Protein AF-A0A2P2L0P8-F1 (afdb_monomer_lite)

Organism: Rhizophora mucronata (NCBI:txid61149)

Foldseek 3Di:
DQCVAQVVCCQQVQKGQPQVDQPVCNRVFQQFFPCSVVVPDPPPPPPVVVVPPPDPSGDDLVNQCVQQVDSVGSMRGDPFNKDWLQLVDPDDPQQADPSSHGQALAWANGGGGHPDTDIDGPQKHFPDADGDDGPVVRVVQNGDDDPPCVVVSVVNVPDRDMDGPDPPDDPPPPPDPPVVVVVVPPPPDD

Radius of gyration: 25.99 Å; chains: 1; bounding box: 40×104×50 Å

InterPro domains:
  IPR036691 Endonuclease/exonuclease/phosphatase superfamily [G3DSA:3.60.10.10] (1-151)
  IPR050410 CCR4/nocturin mRNA turnover and transcription [PTHR12121] (2-148)

Structure (mmCIF, N/CA/C/O backbone):
data_AF-A0A2P2L0P8-F1
#
_entry.id   AF-A0A2P2L0P8-F1
#
loop_
_atom_site.group_PDB
_atom_site.id
_atom_site.type_symbol
_atom_site.label_atom_id
_atom_site.label_alt_id
_atom_site.label_comp_id
_atom_site.label_asym_id
_atom_site.label_entity_id
_atom_site.label_seq_id
_atom_site.pdbx_PDB_ins_code
_atom_site.Cartn_x
_atom_site.Cartn_y
_atom_site.Cartn_z
_atom_site.occupancy
_atom_site.B_iso_or_equiv
_atom_site.auth_seq_id
_atom_site.auth_comp_id
_atom_site.auth_asym_id
_atom_site.auth_atom_id
_atom_site.pdbx_PDB_model_num
ATOM 1 N N . MET A 1 1 ? -2.832 7.083 0.507 1.00 59.34 1 MET A N 1
ATOM 2 C CA . MET A 1 1 ? -2.698 6.073 1.580 1.00 59.34 1 MET A CA 1
ATOM 3 C C . MET A 1 1 ? -1.949 4.871 1.029 1.00 59.34 1 MET A C 1
ATOM 5 O O . MET A 1 1 ? -2.068 4.584 -0.158 1.00 59.34 1 MET A O 1
ATOM 9 N N . THR A 1 2 ? -1.189 4.188 1.877 1.00 75.94 2 THR A N 1
ATOM 10 C CA . THR A 1 2 ? -0.250 3.109 1.530 1.00 75.94 2 THR A CA 1
ATOM 11 C C . THR A 1 2 ? -0.813 1.938 0.703 1.00 75.94 2 THR A C 1
ATOM 13 O O . THR A 1 2 ? -0.104 1.501 -0.202 1.00 75.94 2 THR A O 1
ATOM 16 N N . PRO A 1 3 ? -2.066 1.470 0.883 1.00 80.25 3 PRO A N 1
ATOM 17 C CA . PRO A 1 3 ? -2.668 0.452 0.008 1.00 80.25 3 PRO A CA 1
ATOM 18 C C . PRO A 1 3 ? -2.822 0.846 -1.468 1.00 80.25 3 PRO A C 1
ATOM 20 O O . PRO A 1 3 ? -3.092 0.002 -2.311 1.00 80.25 3 PRO A O 1
ATOM 23 N N . GLN A 1 4 ? -2.674 2.131 -1.798 1.00 83.62 4 GLN A N 1
ATOM 24 C CA . GLN A 1 4 ? -2.748 2.654 -3.169 1.00 83.62 4 GLN A CA 1
ATOM 25 C C . GLN A 1 4 ? -1.360 2.993 -3.741 1.00 83.62 4 GLN A C 1
ATOM 27 O O . GLN A 1 4 ? -1.254 3.576 -4.821 1.00 83.62 4 GLN A O 1
ATOM 32 N N . SER A 1 5 ? -0.300 2.655 -3.002 1.00 89.94 5 SER A N 1
ATOM 33 C CA . SER A 1 5 ? 1.088 2.946 -3.357 1.00 89.94 5 SER A CA 1
ATOM 34 C C . SER A 1 5 ? 1.580 2.130 -4.554 1.00 89.94 5 SER A C 1
ATOM 36 O O . SER A 1 5 ? 1.027 1.077 -4.887 1.00 89.94 5 SER A O 1
ATOM 38 N N . ALA A 1 6 ? 2.651 2.608 -5.188 1.00 91.88 6 ALA A N 1
ATOM 39 C CA . ALA A 1 6 ? 3.310 1.901 -6.282 1.00 91.88 6 ALA A CA 1
ATOM 40 C C . ALA A 1 6 ? 3.849 0.541 -5.820 1.00 91.88 6 ALA A C 1
ATOM 42 O O . ALA A 1 6 ? 3.675 -0.455 -6.515 1.00 91.88 6 ALA A O 1
ATOM 43 N N . ILE A 1 7 ? 4.427 0.486 -4.614 1.00 91.94 7 ILE A N 1
ATOM 44 C CA . ILE A 1 7 ? 4.948 -0.754 -4.024 1.00 91.94 7 ILE A CA 1
ATOM 45 C C . ILE A 1 7 ? 3.824 -1.766 -3.790 1.00 91.94 7 ILE A C 1
ATOM 47 O O . ILE A 1 7 ? 3.975 -2.933 -4.140 1.00 91.94 7 ILE A O 1
ATOM 51 N N . TYR A 1 8 ? 2.680 -1.341 -3.244 1.00 92.31 8 TYR A N 1
ATOM 52 C CA . TYR A 1 8 ? 1.542 -2.248 -3.068 1.00 92.31 8 TYR A CA 1
ATOM 53 C C . TYR A 1 8 ? 1.062 -2.807 -4.411 1.00 92.31 8 TYR A C 1
ATOM 55 O O . TYR A 1 8 ? 0.842 -4.011 -4.539 1.00 92.31 8 TYR A O 1
ATOM 63 N N . LYS A 1 9 ? 0.932 -1.939 -5.425 1.00 92.19 9 LYS A N 1
ATOM 64 C CA . LYS A 1 9 ? 0.548 -2.361 -6.776 1.00 92.19 9 LYS A CA 1
ATOM 65 C C . LYS A 1 9 ? 1.541 -3.368 -7.331 1.00 92.19 9 LYS A C 1
ATOM 67 O O . LYS A 1 9 ? 1.097 -4.430 -7.733 1.00 92.19 9 LYS A O 1
ATOM 72 N N . PHE A 1 10 ? 2.839 -3.078 -7.257 1.00 93.69 10 PHE A N 1
ATOM 73 C CA . PHE A 1 10 ? 3.899 -3.977 -7.707 1.00 93.69 10 PHE A CA 1
ATOM 74 C C . PHE A 1 10 ? 3.767 -5.373 -7.096 1.00 93.69 10 PHE A C 1
ATOM 76 O O . PHE A 1 10 ? 3.749 -6.350 -7.836 1.00 93.69 10 PHE A O 1
ATOM 83 N N . MET A 1 11 ? 3.571 -5.458 -5.775 1.00 92.75 11 MET A N 1
ATOM 84 C CA . MET A 1 11 ? 3.403 -6.736 -5.072 1.00 92.75 11 MET A CA 1
ATOM 85 C C . MET A 1 11 ? 2.164 -7.519 -5.537 1.00 92.75 11 MET A C 1
ATOM 87 O O . MET A 1 11 ? 2.185 -8.748 -5.571 1.00 92.75 11 MET A O 1
ATOM 91 N N . CYS A 1 12 ? 1.081 -6.824 -5.895 1.00 89.81 12 CYS A N 1
ATOM 92 C CA . CYS A 1 12 ? -0.166 -7.433 -6.364 1.00 89.81 12 CYS A CA 1
ATOM 93 C C . CYS A 1 12 ? -0.151 -7.804 -7.857 1.00 89.81 12 CYS A C 1
ATOM 95 O O . CYS A 1 12 ? -0.689 -8.847 -8.227 1.00 89.81 12 CYS A O 1
ATOM 97 N N . SER A 1 13 ? 0.389 -6.937 -8.719 1.00 91.81 13 SER A N 1
ATOM 98 C CA . SER A 1 13 ? 0.384 -7.100 -10.180 1.00 91.81 13 SER A CA 1
ATOM 99 C C . SER A 1 13 ? 1.601 -7.836 -10.715 1.00 91.81 13 SER A C 1
ATOM 101 O O . SER A 1 13 ? 1.592 -8.196 -11.886 1.00 91.81 13 SER A O 1
ATOM 103 N N . SER A 1 14 ? 2.635 -8.038 -9.892 1.00 93.00 14 SER A N 1
ATOM 104 C CA . SER A 1 14 ? 3.927 -8.613 -10.282 1.00 93.00 14 SER A CA 1
ATOM 105 C C . SER A 1 14 ? 4.761 -7.753 -11.230 1.00 93.00 14 SER A C 1
ATOM 107 O O . SER A 1 14 ? 5.880 -8.132 -11.560 1.00 93.00 14 SER A O 1
ATOM 109 N N . GLU A 1 15 ? 4.242 -6.600 -11.648 1.00 93.94 15 GLU A N 1
ATOM 110 C CA . GLU A 1 15 ? 4.833 -5.729 -12.658 1.00 93.94 15 GLU A CA 1
ATOM 111 C C . GLU A 1 15 ? 4.616 -4.261 -12.284 1.00 93.94 15 GLU A C 1
ATOM 113 O O . GLU A 1 15 ? 3.517 -3.868 -11.874 1.00 93.94 15 GLU A O 1
ATOM 118 N N . LEU A 1 16 ? 5.654 -3.438 -12.434 1.00 94.19 16 LEU A N 1
ATOM 119 C CA . LEU A 1 16 ? 5.607 -2.002 -12.175 1.00 94.19 16 LEU A CA 1
ATOM 120 C C . LEU A 1 16 ? 6.507 -1.252 -13.155 1.00 94.19 16 LEU A C 1
ATOM 122 O O . LEU A 1 16 ? 7.719 -1.442 -13.165 1.00 94.19 16 LEU A O 1
ATOM 126 N N . ASN A 1 17 ? 5.927 -0.344 -13.937 1.00 93.19 17 ASN A N 1
ATOM 127 C CA . ASN A 1 17 ? 6.713 0.628 -14.690 1.00 93.19 17 ASN A CA 1
ATOM 128 C C . ASN A 1 17 ? 7.130 1.768 -13.748 1.00 93.19 17 ASN A C 1
ATOM 130 O O . ASN A 1 17 ? 6.279 2.562 -13.335 1.00 93.19 17 ASN A O 1
ATOM 134 N N . VAL A 1 18 ? 8.418 1.835 -13.398 1.00 90.81 18 VAL A N 1
ATOM 135 C CA . VAL A 1 18 ? 8.935 2.766 -12.377 1.00 90.81 18 VAL A CA 1
ATOM 136 C C . VAL A 1 18 ? 8.830 4.231 -12.802 1.00 90.81 18 VAL A C 1
ATOM 138 O O . VAL A 1 18 ? 8.609 5.095 -11.957 1.00 90.81 18 VAL A O 1
ATOM 141 N N . LEU A 1 19 ? 8.873 4.511 -14.109 1.00 90.31 19 LEU A N 1
ATOM 142 C CA . LEU A 1 19 ? 8.812 5.873 -14.652 1.00 90.31 19 LEU A CA 1
ATOM 143 C C . LEU A 1 19 ? 7.434 6.528 -14.504 1.00 90.31 19 LEU A C 1
ATOM 145 O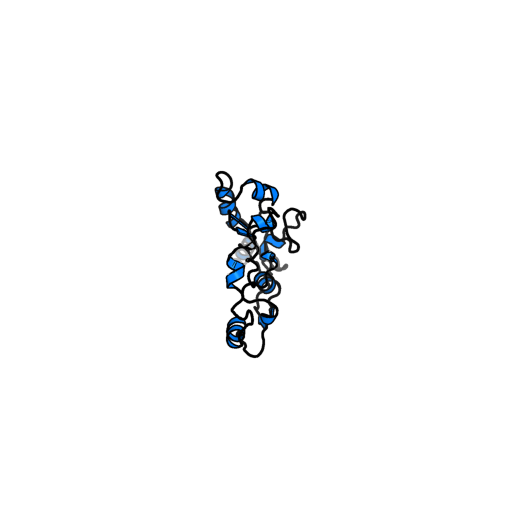 O . LEU A 1 19 ? 7.319 7.747 -14.605 1.00 90.31 19 LEU A O 1
ATOM 149 N N . LEU A 1 20 ? 6.382 5.742 -14.253 1.00 90.50 20 LEU A N 1
ATOM 150 C CA . LEU A 1 20 ? 5.035 6.270 -14.010 1.00 90.50 20 LEU A CA 1
ATOM 151 C C . LEU A 1 20 ? 4.859 6.835 -12.593 1.00 90.50 20 LEU A C 1
ATOM 153 O O . LEU A 1 20 ? 3.799 7.379 -12.282 1.00 90.50 20 LEU A O 1
ATOM 157 N N . TYR A 1 21 ? 5.862 6.684 -11.728 1.00 89.19 21 TYR A N 1
ATOM 158 C CA . TYR A 1 21 ? 5.786 7.060 -10.325 1.00 89.19 21 TYR A CA 1
ATOM 159 C C . TYR A 1 21 ? 6.966 7.943 -9.928 1.00 89.19 21 TYR A C 1
ATOM 161 O O . TYR A 1 21 ? 8.102 7.732 -10.348 1.00 89.19 21 TYR A O 1
ATOM 169 N N . ASP A 1 22 ? 6.699 8.910 -9.052 1.00 87.69 22 ASP A N 1
ATOM 170 C CA . ASP A 1 22 ? 7.759 9.660 -8.386 1.00 87.69 22 ASP A CA 1
ATOM 171 C C . ASP A 1 22 ? 8.509 8.720 -7.429 1.00 87.69 22 ASP A C 1
ATOM 173 O O . ASP A 1 22 ? 7.900 8.082 -6.560 1.00 87.69 22 ASP A O 1
ATOM 177 N N . ARG A 1 23 ? 9.838 8.653 -7.567 1.00 85.12 23 ARG A N 1
ATOM 178 C CA . ARG A 1 23 ? 10.717 7.832 -6.719 1.00 85.12 23 ARG A CA 1
ATOM 179 C C . ARG A 1 23 ? 10.529 8.100 -5.221 1.00 85.12 23 ARG A C 1
ATOM 181 O O . ARG A 1 23 ? 10.710 7.197 -4.407 1.00 85.12 23 ARG A O 1
ATOM 188 N N . ARG A 1 24 ? 10.130 9.319 -4.840 1.00 84.62 24 ARG A N 1
ATOM 189 C CA . ARG A 1 24 ? 9.891 9.731 -3.442 1.00 84.62 24 ARG A CA 1
ATOM 190 C C . ARG A 1 24 ? 8.520 9.316 -2.915 1.00 84.62 24 ARG A C 1
ATOM 192 O O . ARG A 1 24 ? 8.295 9.375 -1.708 1.00 84.62 24 ARG A O 1
ATOM 199 N N . GLU A 1 25 ? 7.608 8.918 -3.795 1.00 86.81 25 GLU A N 1
ATOM 200 C CA . GLU A 1 25 ? 6.214 8.588 -3.473 1.00 86.81 25 GLU A CA 1
ATOM 201 C C . GLU A 1 25 ? 5.879 7.112 -3.723 1.00 86.81 25 GLU A C 1
ATOM 203 O O . GLU A 1 25 ? 4.719 6.710 -3.611 1.00 86.81 25 GLU A O 1
ATOM 208 N N . LEU A 1 26 ? 6.878 6.267 -4.001 1.00 89.19 26 LEU A N 1
ATOM 209 C CA . LEU A 1 26 ? 6.664 4.837 -4.252 1.00 89.19 26 LEU A CA 1
ATOM 210 C C . LEU A 1 26 ? 5.940 4.126 -3.102 1.00 89.19 26 LEU A C 1
ATOM 212 O O . LEU A 1 26 ? 5.109 3.252 -3.354 1.00 89.19 26 LEU A O 1
ATOM 216 N N . SER A 1 27 ? 6.219 4.515 -1.852 1.00 87.19 27 SER A N 1
ATOM 217 C CA . SER A 1 27 ? 5.556 3.965 -0.663 1.00 87.19 27 SER A CA 1
ATOM 218 C C . SER A 1 27 ? 4.181 4.583 -0.388 1.00 87.19 27 SER A C 1
ATOM 220 O O . SER A 1 27 ? 3.399 4.026 0.381 1.00 87.19 27 SER A O 1
ATOM 222 N N . GLY A 1 28 ? 3.857 5.729 -0.997 1.00 87.38 28 GLY A N 1
ATOM 223 C CA . GLY A 1 28 ? 2.609 6.463 -0.769 1.00 87.38 28 GLY A CA 1
ATOM 224 C C . GLY A 1 28 ? 2.409 6.957 0.671 1.00 87.38 28 GLY A C 1
ATOM 225 O O . GLY A 1 28 ? 1.264 7.149 1.095 1.00 87.38 28 GLY A O 1
ATOM 226 N N . GLN A 1 29 ? 3.497 7.124 1.434 1.00 85.44 29 GLN A N 1
ATOM 227 C CA . GLN A 1 29 ? 3.478 7.483 2.860 1.00 85.44 29 GLN A CA 1
ATOM 228 C C . GLN A 1 29 ? 3.556 8.992 3.141 1.00 85.44 29 GLN A C 1
ATOM 230 O O . GLN A 1 29 ? 3.346 9.396 4.285 1.00 85.44 29 GLN A O 1
ATOM 235 N N . ARG A 1 30 ? 3.829 9.848 2.144 1.00 80.25 30 ARG A N 1
ATOM 236 C CA . ARG A 1 30 ? 4.043 11.292 2.379 1.00 80.25 30 ARG A CA 1
ATOM 237 C C . ARG A 1 30 ? 2.801 12.012 2.922 1.00 80.25 30 ARG A C 1
ATOM 239 O O . ARG A 1 30 ? 2.939 12.951 3.698 1.00 80.25 30 ARG A O 1
ATOM 246 N N . ASN A 1 31 ? 1.601 11.506 2.623 1.00 80.81 31 ASN A N 1
ATOM 247 C CA . ASN A 1 31 ? 0.318 12.064 3.082 1.00 80.81 31 ASN A CA 1
ATOM 248 C C . ASN A 1 31 ? -0.364 11.204 4.167 1.00 80.81 31 ASN A C 1
ATOM 250 O O . ASN A 1 31 ? -1.585 11.055 4.186 1.00 80.81 31 ASN A O 1
ATOM 254 N N . CYS A 1 32 ? 0.424 10.587 5.053 1.00 84.31 32 CYS A N 1
ATOM 255 C CA . CYS A 1 32 ? -0.067 9.727 6.139 1.00 84.31 32 CYS A CA 1
ATOM 256 C C . CYS A 1 32 ? -0.105 10.425 7.509 1.00 84.31 32 CYS A C 1
ATOM 258 O O . CYS A 1 32 ? -0.200 9.757 8.538 1.00 84.31 32 CYS A O 1
ATOM 260 N N . HIS A 1 33 ? -0.032 11.759 7.567 1.00 85.75 33 HIS A N 1
ATOM 261 C CA . HIS A 1 33 ? -0.136 12.467 8.842 1.00 85.75 33 HIS A CA 1
ATOM 262 C C . HIS A 1 33 ? -1.582 12.416 9.377 1.00 85.75 33 HIS A C 1
ATOM 264 O O . HIS A 1 33 ? -2.507 12.755 8.634 1.00 85.75 33 HIS A O 1
ATOM 270 N N . PRO A 1 34 ? -1.818 12.078 10.662 1.00 83.31 34 PRO A N 1
ATOM 271 C CA . PRO A 1 34 ? -3.162 11.946 11.223 1.00 83.31 34 PRO A CA 1
ATOM 272 C C . PRO A 1 34 ? -4.055 13.165 10.999 1.00 83.31 34 PRO A C 1
ATOM 274 O O . PRO A 1 34 ? -5.219 13.003 10.664 1.00 83.31 34 PRO A O 1
ATOM 277 N N . ALA A 1 35 ? -3.521 14.383 11.122 1.00 80.69 35 ALA A N 1
ATOM 278 C CA . ALA A 1 35 ? -4.298 15.602 10.875 1.00 80.69 35 ALA A CA 1
ATOM 279 C C . ALA A 1 35 ? -4.850 15.677 9.437 1.00 80.69 35 ALA A C 1
ATOM 281 O O . ALA A 1 35 ? -6.015 16.014 9.248 1.00 80.69 35 ALA A O 1
ATOM 282 N N . GLN A 1 36 ? -4.043 15.282 8.445 1.00 80.31 36 GLN A N 1
ATOM 283 C CA . GLN A 1 36 ? -4.440 15.262 7.034 1.00 80.31 36 GLN A CA 1
ATOM 284 C C . GLN A 1 36 ? -5.450 14.139 6.768 1.00 80.31 36 GLN A C 1
ATOM 286 O O . GLN A 1 36 ? -6.471 14.358 6.126 1.00 80.31 36 GLN A O 1
ATOM 291 N N . VAL A 1 37 ? -5.208 12.946 7.322 1.00 79.88 37 VAL A N 1
ATOM 292 C CA . VAL A 1 37 ? -6.068 11.768 7.119 1.00 79.88 37 VAL A CA 1
ATOM 293 C C . VAL A 1 37 ? -7.416 11.897 7.843 1.00 79.88 37 VAL A C 1
ATOM 295 O O . VAL A 1 37 ? -8.437 11.460 7.320 1.00 79.88 37 VAL A O 1
ATOM 298 N N . PHE A 1 38 ? -7.455 12.516 9.027 1.00 80.81 38 PHE A N 1
ATOM 299 C CA . PHE A 1 38 ? -8.691 12.761 9.783 1.00 80.81 38 PHE A CA 1
ATOM 300 C C . PHE A 1 38 ? -9.454 14.019 9.338 1.00 80.81 38 PHE A C 1
ATOM 302 O O . PHE A 1 38 ? -10.531 14.274 9.880 1.00 80.81 38 PHE A O 1
ATOM 309 N N . GLY A 1 39 ? -8.922 14.803 8.392 1.00 70.56 39 GLY A N 1
ATOM 310 C CA . GLY A 1 39 ? -9.532 16.061 7.945 1.00 70.56 39 GLY A CA 1
ATOM 311 C C . GLY A 1 39 ? -9.536 17.160 9.016 1.00 70.56 39 GLY A C 1
ATOM 312 O O . GLY A 1 39 ? -10.386 18.048 8.999 1.00 70.56 39 GLY A O 1
ATOM 313 N N . LEU A 1 40 ? -8.615 17.096 9.983 1.00 60.03 40 LEU A N 1
ATOM 314 C CA . LEU A 1 40 ? -8.476 18.071 11.064 1.00 60.03 40 LEU A CA 1
ATOM 315 C C . LEU A 1 40 ? -7.493 19.175 10.620 1.00 60.03 40 LEU A C 1
ATOM 317 O O . LEU A 1 40 ? -6.315 19.119 10.957 1.00 60.03 40 LEU A O 1
ATOM 321 N N . LYS A 1 41 ? -8.018 20.186 9.909 1.00 50.41 41 LYS A N 1
ATOM 322 C CA . LYS A 1 41 ? -7.388 21.443 9.419 1.00 50.41 41 LYS A CA 1
ATOM 323 C C . LYS A 1 41 ? -6.607 21.408 8.089 1.00 50.41 41 LYS A C 1
ATOM 325 O O . LYS A 1 41 ? -5.698 20.614 7.887 1.00 50.41 41 LYS A O 1
ATOM 330 N N . GLU A 1 42 ? -6.932 22.412 7.265 1.00 54.22 42 GLU A N 1
ATOM 331 C CA . GLU A 1 42 ? -6.369 22.810 5.957 1.00 54.22 42 GLU A CA 1
ATOM 332 C C . GLU A 1 42 ? -5.010 23.549 6.013 1.00 54.22 42 GLU A C 1
ATOM 334 O O . GLU A 1 42 ? -4.499 24.000 5.000 1.00 54.22 42 GLU A O 1
ATOM 339 N N . GLU A 1 43 ? -4.360 23.696 7.170 1.00 44.66 43 GLU A N 1
ATOM 340 C CA . GLU A 1 43 ? -3.212 24.623 7.278 1.00 44.66 43 GLU A CA 1
ATOM 341 C C . GLU A 1 43 ? -1.923 24.003 7.808 1.00 44.66 43 GLU A C 1
ATOM 343 O O . GLU A 1 43 ? -1.152 24.628 8.531 1.00 44.66 43 GLU A O 1
ATOM 348 N N . MET A 1 44 ? -1.633 22.763 7.422 1.00 45.31 44 MET A N 1
ATOM 349 C CA . MET A 1 44 ? -0.287 22.236 7.626 1.00 45.31 44 MET A CA 1
ATOM 350 C C . MET A 1 44 ? 0.134 21.370 6.446 1.00 45.31 44 MET A C 1
ATOM 352 O O . MET A 1 44 ? 0.302 20.152 6.554 1.00 45.31 44 MET A O 1
ATOM 356 N N . ARG A 1 45 ? 0.364 22.026 5.296 1.00 45.56 45 ARG A N 1
ATOM 357 C CA . ARG A 1 45 ? 1.416 21.546 4.392 1.00 45.56 45 ARG A CA 1
ATOM 358 C C . ARG A 1 45 ? 2.659 21.441 5.258 1.00 45.56 45 ARG A C 1
ATOM 360 O O . ARG A 1 45 ? 3.137 22.448 5.777 1.00 45.56 45 ARG A O 1
ATOM 367 N N . SER A 1 46 ? 3.083 20.212 5.529 1.00 47.12 46 SER A N 1
ATOM 368 C CA . SER A 1 46 ? 4.206 19.973 6.421 1.00 47.12 46 SER A CA 1
ATOM 369 C C . SER A 1 46 ? 5.386 20.821 5.942 1.00 47.12 46 SER A C 1
ATOM 371 O O . SER A 1 46 ? 5.654 20.873 4.741 1.00 47.12 46 SER A O 1
ATOM 373 N N . SER A 1 47 ? 6.094 21.481 6.855 1.00 43.38 47 SER A N 1
ATOM 374 C CA . SER A 1 47 ? 7.263 22.305 6.520 1.00 43.38 47 SER A CA 1
ATOM 375 C C . SER A 1 47 ? 8.366 21.527 5.775 1.00 43.38 47 SER A C 1
ATOM 377 O O . SER A 1 47 ? 9.292 22.134 5.251 1.00 43.38 47 SER A O 1
ATOM 379 N N . PHE A 1 48 ? 8.246 20.198 5.666 1.00 46.78 48 PHE A N 1
ATOM 380 C CA . PHE A 1 48 ? 9.102 19.329 4.858 1.00 46.78 48 PHE A CA 1
ATOM 381 C C . PHE A 1 48 ? 8.865 19.453 3.341 1.00 46.78 48 PHE A C 1
ATOM 383 O O . PHE A 1 48 ? 9.738 19.079 2.566 1.00 46.78 48 PHE A O 1
ATOM 390 N N . SER A 1 49 ? 7.730 20.001 2.890 1.00 45.88 49 SER A N 1
ATOM 391 C CA . SER A 1 49 ? 7.412 20.135 1.458 1.00 45.88 49 SER A CA 1
ATOM 392 C C . SER A 1 49 ? 8.219 21.229 0.743 1.00 45.88 49 SER A C 1
ATOM 394 O O . SER A 1 49 ? 8.294 21.217 -0.480 1.00 45.88 49 SER A O 1
ATOM 396 N N . PHE A 1 50 ? 8.824 22.173 1.475 1.00 42.62 50 PHE A N 1
ATOM 397 C CA . PHE A 1 50 ? 9.535 23.317 0.884 1.00 42.62 50 PHE A CA 1
ATOM 398 C C . PHE A 1 50 ? 10.995 23.025 0.505 1.00 42.62 50 PHE A C 1
ATOM 400 O O . PHE A 1 50 ? 11.559 23.748 -0.308 1.00 42.62 50 PHE A O 1
ATOM 407 N N . ILE A 1 51 ? 11.603 21.960 1.043 1.00 49.56 51 ILE A N 1
ATOM 408 C CA . ILE A 1 51 ? 12.980 21.550 0.691 1.00 49.56 51 ILE A CA 1
ATOM 409 C C . ILE A 1 51 ? 12.985 20.682 -0.589 1.00 49.56 51 ILE A C 1
ATOM 411 O O . ILE A 1 51 ? 14.017 20.474 -1.221 1.00 49.56 51 ILE A O 1
ATOM 415 N N . ASP A 1 52 ? 11.812 20.203 -1.011 1.00 52.41 52 ASP A N 1
ATOM 416 C CA . ASP A 1 52 ? 11.638 19.215 -2.083 1.00 52.41 52 ASP A CA 1
ATOM 417 C C . ASP A 1 52 ? 11.893 19.786 -3.494 1.00 52.41 52 ASP A C 1
ATOM 419 O O . ASP A 1 52 ? 12.216 19.036 -4.408 1.00 52.41 52 ASP A O 1
ATOM 423 N N . GLY A 1 53 ? 11.791 21.110 -3.673 1.00 49.69 53 GLY A N 1
ATOM 424 C CA . GLY A 1 53 ? 11.721 21.762 -4.989 1.00 49.69 53 GLY A CA 1
ATOM 425 C C . GLY A 1 53 ? 13.025 21.902 -5.789 1.00 49.69 53 GLY A C 1
ATOM 426 O O . GLY A 1 53 ? 12.976 22.427 -6.896 1.00 49.69 53 GLY A O 1
ATOM 427 N N . SER A 1 54 ? 14.182 21.475 -5.264 1.00 53.72 54 SER A N 1
ATOM 428 C CA . SER A 1 54 ? 15.494 21.706 -5.908 1.00 53.72 54 SER A CA 1
ATOM 429 C C . SER A 1 54 ? 16.127 20.471 -6.557 1.00 53.72 54 SER A C 1
ATOM 431 O O . SER A 1 54 ? 17.180 20.588 -7.183 1.00 53.72 54 SER A O 1
ATOM 433 N N . PHE A 1 55 ? 15.537 19.290 -6.403 1.00 52.81 55 PHE A N 1
ATOM 434 C CA . PHE A 1 55 ? 16.044 18.078 -7.038 1.00 52.81 55 PHE A CA 1
ATOM 435 C C . PHE A 1 55 ? 15.048 17.624 -8.087 1.00 52.81 55 PHE A C 1
ATOM 437 O O . PHE A 1 55 ? 13.850 17.575 -7.827 1.00 52.81 55 PHE A O 1
ATOM 444 N N . THR A 1 56 ? 15.543 17.277 -9.268 1.00 56.81 56 THR A N 1
ATOM 445 C CA . THR A 1 56 ? 14.723 16.638 -10.284 1.00 56.81 56 THR A CA 1
ATOM 446 C C . THR A 1 56 ? 14.114 15.370 -9.672 1.00 56.81 56 THR A C 1
ATOM 448 O O . THR A 1 56 ? 14.811 14.477 -9.181 1.00 56.81 56 THR A O 1
ATOM 451 N N . ASN A 1 57 ? 12.781 15.305 -9.643 1.00 63.66 57 ASN A N 1
ATOM 452 C CA . ASN A 1 57 ? 12.044 14.101 -9.241 1.00 63.66 57 ASN A CA 1
ATOM 453 C C . ASN A 1 57 ? 12.063 13.033 -10.351 1.00 63.66 57 ASN A C 1
ATOM 455 O O . ASN A 1 57 ? 11.368 12.024 -10.259 1.00 63.66 57 ASN A O 1
ATOM 459 N N . SER A 1 58 ? 12.851 13.261 -11.406 1.00 75.31 58 SER A N 1
ATOM 460 C CA . SER A 1 58 ? 13.091 12.311 -12.479 1.00 75.31 58 SER A CA 1
ATOM 461 C C . SER A 1 58 ? 14.043 11.219 -12.012 1.00 75.31 58 SER A C 1
ATOM 463 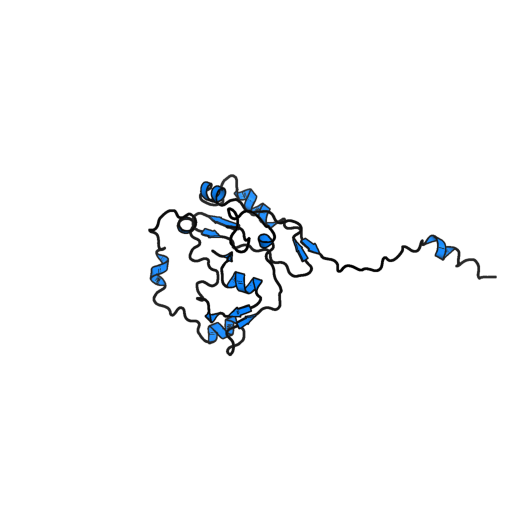O O . SER A 1 58 ? 15.013 11.489 -11.304 1.00 75.31 58 SER A O 1
ATOM 465 N N . TRP A 1 59 ? 13.762 10.004 -12.456 1.00 86.06 59 TRP A N 1
ATOM 466 C CA . TRP A 1 59 ? 14.688 8.886 -12.392 1.00 86.06 59 TRP A CA 1
ATOM 467 C C . TRP A 1 59 ? 15.886 9.139 -13.311 1.00 86.06 59 TRP A C 1
ATOM 469 O O . TRP A 1 59 ? 15.697 9.679 -14.405 1.00 86.06 59 TRP A O 1
ATOM 479 N N . THR A 1 60 ? 17.091 8.759 -12.890 1.00 88.69 60 THR A N 1
ATOM 480 C CA . THR A 1 60 ? 18.237 8.623 -13.809 1.00 88.69 60 THR A CA 1
ATOM 481 C C . THR A 1 60 ? 18.250 7.237 -14.452 1.00 88.69 60 THR A C 1
ATOM 483 O O . THR A 1 60 ? 17.641 6.304 -13.924 1.00 88.69 60 THR A O 1
ATOM 486 N N . ASP A 1 61 ? 18.947 7.079 -15.577 1.00 88.62 61 ASP A N 1
ATOM 487 C CA . ASP A 1 61 ? 19.044 5.786 -16.268 1.00 88.62 61 ASP A CA 1
ATOM 488 C C . ASP A 1 61 ? 19.684 4.717 -15.365 1.00 88.62 61 ASP A C 1
ATOM 490 O O . ASP A 1 61 ? 19.226 3.574 -15.330 1.00 88.62 61 ASP A O 1
ATOM 494 N N . GLU A 1 62 ? 20.666 5.104 -14.545 1.00 90.31 62 GLU A N 1
ATOM 495 C CA . GLU A 1 62 ? 21.294 4.220 -13.560 1.00 90.31 62 GLU A CA 1
ATOM 496 C C . GLU A 1 62 ? 20.315 3.820 -12.448 1.00 90.31 62 GLU A C 1
ATOM 498 O O . GLU A 1 62 ? 20.287 2.663 -12.031 1.00 90.31 62 GLU A O 1
ATOM 503 N N . GLU A 1 63 ? 19.480 4.747 -11.962 1.00 89.81 63 GLU A N 1
ATOM 504 C CA . GLU A 1 63 ? 18.448 4.433 -10.966 1.00 89.81 63 GLU A CA 1
ATOM 505 C C . GLU A 1 63 ? 17.391 3.472 -11.536 1.00 89.81 63 GLU A C 1
ATOM 507 O O . GLU A 1 63 ? 16.937 2.567 -10.829 1.00 89.81 63 GLU A O 1
ATOM 512 N N . VAL A 1 64 ? 17.017 3.634 -12.812 1.00 90.88 64 VAL A N 1
ATOM 513 C CA . VAL A 1 64 ? 16.104 2.715 -13.511 1.00 90.88 64 VAL A CA 1
ATOM 514 C C . VAL A 1 64 ? 16.739 1.337 -13.654 1.00 90.88 64 VAL A C 1
ATOM 516 O O . VAL A 1 64 ? 16.087 0.338 -13.341 1.00 90.88 64 VAL A O 1
ATOM 519 N N . GLU A 1 65 ? 18.000 1.261 -14.077 1.00 91.69 65 GLU A N 1
ATOM 520 C CA . GLU A 1 65 ? 18.726 -0.004 -14.206 1.00 91.69 65 GLU A CA 1
ATOM 521 C C . GLU A 1 65 ? 18.833 -0.727 -12.860 1.00 91.69 65 GLU A C 1
ATOM 523 O O . GLU A 1 65 ? 18.546 -1.919 -12.783 1.00 91.69 65 GLU A O 1
ATOM 528 N N . VAL A 1 66 ? 19.147 -0.014 -11.775 1.00 91.38 66 VAL A N 1
ATOM 529 C CA . VAL A 1 66 ? 19.212 -0.596 -10.424 1.00 91.38 66 VAL A CA 1
ATOM 530 C C . VAL A 1 66 ? 17.844 -1.099 -9.957 1.00 91.38 66 VAL A C 1
ATOM 532 O O . VAL A 1 66 ? 17.756 -2.168 -9.352 1.00 91.38 66 VAL A O 1
ATOM 535 N N . ALA A 1 67 ? 16.770 -0.355 -10.225 1.00 88.62 67 ALA A N 1
ATOM 536 C CA . ALA A 1 67 ? 15.427 -0.724 -9.780 1.00 88.62 67 ALA A CA 1
ATOM 537 C C . ALA A 1 67 ? 14.826 -1.902 -10.565 1.00 88.62 67 ALA A C 1
ATOM 539 O O . ALA A 1 67 ? 14.044 -2.678 -10.013 1.00 88.62 67 ALA A O 1
ATOM 540 N N . THR A 1 68 ? 15.159 -2.025 -11.850 1.00 90.38 68 THR A N 1
ATOM 541 C CA . THR A 1 68 ? 14.548 -3.001 -12.771 1.00 90.38 68 THR A CA 1
ATOM 542 C C . THR A 1 68 ? 15.463 -4.178 -13.102 1.00 90.38 68 THR A C 1
ATOM 544 O O . THR A 1 68 ? 14.988 -5.217 -13.558 1.00 90.38 68 THR A O 1
ATOM 547 N N . GLY A 1 69 ? 16.770 -4.028 -12.884 1.00 88.44 69 GLY A N 1
ATOM 548 C CA . GLY A 1 69 ? 17.802 -4.933 -13.382 1.00 88.44 69 GLY A CA 1
ATOM 549 C C . GLY A 1 69 ? 18.007 -4.857 -14.900 1.00 88.44 69 GLY A C 1
ATOM 550 O O . GLY A 1 69 ? 18.657 -5.742 -15.455 1.00 88.44 69 GLY A O 1
ATOM 551 N N . ASN A 1 70 ? 17.420 -3.866 -15.587 1.00 83.62 70 ASN A N 1
ATOM 552 C CA . ASN A 1 70 ? 17.467 -3.744 -17.042 1.00 83.62 70 ASN A CA 1
ATOM 553 C C . ASN A 1 70 ? 17.448 -2.275 -17.503 1.00 83.62 70 ASN A C 1
ATOM 555 O O . ASN A 1 70 ? 16.409 -1.620 -17.492 1.00 83.62 70 ASN A O 1
ATOM 559 N N . SER A 1 71 ? 18.578 -1.778 -18.005 1.00 75.31 71 SER A N 1
ATOM 560 C CA . SER A 1 71 ? 18.699 -0.406 -18.523 1.00 75.31 71 SER A CA 1
ATOM 561 C C . SER A 1 71 ? 17.844 -0.114 -19.765 1.00 75.31 71 SER A C 1
ATOM 563 O O . SER A 1 71 ? 17.542 1.043 -20.040 1.00 75.31 71 SER A O 1
ATOM 565 N N . ALA A 1 72 ? 17.401 -1.133 -20.509 1.00 77.62 72 ALA A N 1
ATOM 566 C CA . ALA A 1 72 ? 16.578 -0.952 -21.708 1.00 77.62 72 ALA A CA 1
ATOM 567 C C . ALA A 1 72 ? 15.069 -0.881 -21.415 1.00 77.62 72 ALA A C 1
ATOM 569 O O . ALA A 1 72 ? 14.297 -0.420 -22.263 1.00 77.62 72 ALA A O 1
ATOM 570 N N . HIS A 1 73 ? 14.622 -1.355 -20.245 1.00 82.12 73 HIS A N 1
ATOM 571 C CA . HIS A 1 73 ? 13.200 -1.484 -19.932 1.00 82.12 73 HIS A CA 1
ATOM 572 C C . HIS A 1 73 ? 12.872 -1.019 -18.506 1.00 82.12 73 HIS A C 1
ATOM 574 O O . HIS A 1 73 ? 13.277 -1.670 -17.549 1.00 82.12 73 HIS A O 1
ATOM 580 N N . PRO A 1 74 ? 12.021 0.014 -18.330 1.00 88.81 74 PRO A N 1
ATOM 581 C CA . PRO A 1 74 ? 11.665 0.559 -17.015 1.00 88.81 74 PRO A CA 1
ATOM 582 C C . PRO A 1 74 ? 10.681 -0.323 -16.220 1.00 88.81 74 PRO A C 1
ATOM 584 O O . PRO A 1 74 ? 10.051 0.136 -15.265 1.00 88.81 74 PRO A O 1
ATOM 587 N N . LEU A 1 75 ? 10.484 -1.573 -16.639 1.00 93.69 75 LEU A N 1
ATOM 588 C CA . LEU A 1 75 ? 9.511 -2.489 -16.062 1.00 93.69 75 LEU A CA 1
ATOM 589 C C . LEU A 1 75 ? 10.195 -3.380 -15.022 1.00 93.69 75 LEU A C 1
ATOM 591 O O . LEU A 1 75 ? 10.907 -4.318 -15.368 1.00 93.69 75 LEU A O 1
ATOM 595 N N . ALA A 1 76 ? 9.944 -3.107 -13.744 1.00 92.50 76 ALA A N 1
ATOM 596 C CA . ALA A 1 76 ? 10.300 -4.011 -12.662 1.00 92.50 76 ALA A CA 1
ATOM 597 C C . ALA A 1 76 ? 9.292 -5.164 -12.621 1.00 92.50 76 ALA A C 1
ATOM 599 O O . ALA A 1 76 ? 8.084 -4.933 -12.716 1.00 92.50 76 ALA A O 1
ATOM 600 N N . MET A 1 77 ? 9.775 -6.398 -12.461 1.00 93.44 77 MET A N 1
ATOM 601 C CA . MET A 1 77 ? 8.928 -7.591 -12.416 1.00 93.44 77 MET A CA 1
ATOM 602 C C . MET A 1 77 ? 9.353 -8.556 -11.311 1.00 93.44 77 MET A C 1
ATOM 604 O O . MET A 1 77 ? 10.532 -8.648 -10.971 1.00 93.44 77 MET A O 1
ATOM 608 N N . HIS A 1 78 ? 8.404 -9.332 -10.789 1.00 91.38 78 HIS A N 1
ATOM 609 C CA . HIS A 1 78 ? 8.694 -10.468 -9.917 1.00 91.38 78 HIS A CA 1
ATOM 610 C C . HIS A 1 78 ? 7.848 -11.697 -10.282 1.00 91.38 78 HIS A C 1
ATOM 612 O O . HIS A 1 78 ? 6.690 -11.564 -10.659 1.00 91.38 78 HIS A O 1
ATOM 618 N N . PRO A 1 79 ? 8.346 -12.933 -10.108 1.00 91.75 79 PRO A N 1
ATOM 619 C CA . PRO A 1 79 ? 7.616 -14.135 -10.530 1.00 91.75 79 PRO A CA 1
ATOM 620 C C . PRO A 1 79 ? 6.478 -14.545 -9.577 1.00 91.75 79 PRO A C 1
ATOM 622 O O . PRO A 1 79 ? 5.700 -15.451 -9.878 1.00 91.75 79 PRO A O 1
ATOM 625 N N . LEU A 1 80 ? 6.398 -13.934 -8.392 1.00 90.75 80 LEU A N 1
ATOM 626 C CA . LEU A 1 80 ? 5.453 -14.329 -7.349 1.00 90.75 80 LEU A CA 1
ATOM 627 C C . LEU A 1 80 ? 4.036 -13.827 -7.655 1.00 90.75 80 LEU A C 1
ATOM 629 O O . LEU A 1 80 ? 3.852 -12.666 -7.997 1.00 90.75 80 LEU A O 1
ATOM 633 N N . LYS A 1 81 ? 3.026 -14.681 -7.465 1.00 90.62 81 LYS A N 1
ATOM 634 C CA . LYS A 1 81 ? 1.602 -14.310 -7.547 1.00 90.62 81 LYS A CA 1
ATOM 635 C C . LYS A 1 81 ? 1.062 -14.074 -6.145 1.00 90.62 81 LYS A C 1
ATOM 637 O O . LYS A 1 81 ? 0.526 -14.996 -5.527 1.00 90.62 81 LYS A O 1
ATOM 642 N N . LEU A 1 82 ? 1.291 -12.878 -5.614 1.00 92.94 82 LEU A N 1
ATOM 643 C CA . LEU A 1 82 ? 0.985 -12.560 -4.224 1.00 92.94 82 LEU A CA 1
ATOM 644 C C . LEU A 1 82 ? -0.395 -11.924 -4.083 1.00 92.94 82 LEU A C 1
ATOM 646 O O . LEU A 1 82 ? -0.865 -11.176 -4.936 1.00 92.94 82 LEU A O 1
ATOM 650 N N . LYS A 1 83 ? -1.048 -12.233 -2.968 1.00 91.38 83 LYS A N 1
ATOM 651 C CA . LYS A 1 83 ? -2.319 -11.646 -2.550 1.00 91.38 83 LYS A CA 1
ATOM 652 C C . LYS A 1 83 ? -2.200 -11.227 -1.097 1.00 91.38 83 LYS A C 1
ATOM 654 O O . LYS A 1 83 ? -1.606 -11.937 -0.286 1.00 91.38 83 LYS A O 1
ATOM 659 N N . SER A 1 84 ? -2.767 -10.078 -0.760 1.00 90.50 84 SER A N 1
ATOM 660 C CA . SER A 1 84 ? -2.820 -9.633 0.628 1.00 90.50 84 SER A CA 1
ATOM 661 C C . SER A 1 84 ? -3.865 -10.434 1.398 1.00 90.50 84 SER A C 1
ATOM 663 O O . SER A 1 84 ? -5.006 -10.598 0.955 1.00 90.50 84 SER A O 1
ATOM 665 N N . SER A 1 85 ? -3.488 -10.931 2.576 1.00 90.00 85 SER A N 1
ATOM 666 C CA . SER A 1 85 ? -4.417 -11.615 3.482 1.00 90.00 85 SER A CA 1
ATOM 667 C C . SER A 1 85 ? -5.524 -10.669 3.936 1.00 90.00 85 SER A C 1
ATOM 669 O O . SER A 1 85 ? -6.692 -11.051 3.976 1.00 90.00 85 SER A O 1
ATOM 671 N N . TYR A 1 86 ? -5.186 -9.410 4.209 1.00 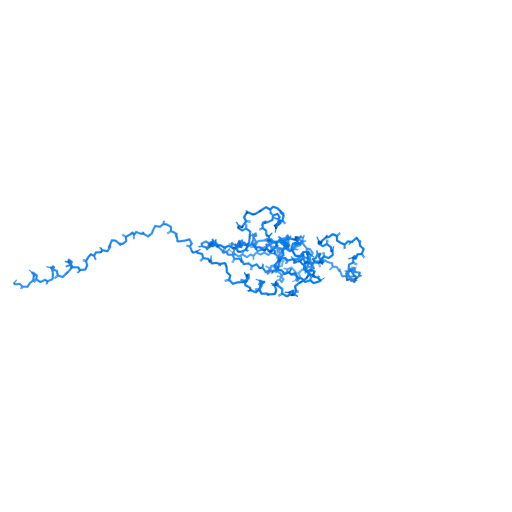86.75 86 TYR A N 1
ATOM 672 C CA . TYR A 1 86 ? -6.143 -8.409 4.660 1.00 86.75 86 TYR A CA 1
ATOM 673 C C . TYR A 1 86 ? -7.239 -8.122 3.628 1.00 86.75 86 TYR A C 1
ATOM 675 O O . TYR A 1 86 ? -8.396 -7.991 4.033 1.00 86.75 86 TYR A O 1
ATOM 683 N N . ALA A 1 87 ? -6.922 -8.137 2.329 1.00 87.69 87 ALA A N 1
ATOM 684 C CA . ALA A 1 87 ? -7.882 -7.936 1.239 1.00 87.69 87 ALA A CA 1
ATOM 685 C C . ALA A 1 87 ? -8.957 -9.042 1.128 1.00 87.69 87 ALA A C 1
ATOM 687 O O . ALA A 1 87 ? -9.954 -8.880 0.426 1.00 87.69 87 ALA A O 1
ATOM 688 N N . THR A 1 88 ? -8.798 -10.176 1.826 1.00 85.19 88 THR A N 1
ATOM 689 C CA . THR A 1 88 ? -9.790 -11.270 1.804 1.00 85.19 88 THR A CA 1
ATOM 690 C C . THR A 1 88 ? -11.060 -10.960 2.599 1.00 85.19 88 THR A C 1
ATOM 692 O O . THR A 1 88 ? -12.108 -11.566 2.354 1.00 85.19 88 THR A O 1
ATOM 695 N N . ILE A 1 89 ? -11.000 -10.005 3.532 1.00 81.25 89 ILE A N 1
ATOM 696 C CA . ILE A 1 89 ? -12.144 -9.621 4.358 1.00 81.25 89 ILE A CA 1
ATOM 697 C C . ILE A 1 89 ? -13.038 -8.655 3.575 1.00 81.25 89 ILE A C 1
ATOM 699 O O . ILE A 1 89 ? -12.746 -7.467 3.437 1.00 81.25 89 ILE A O 1
ATOM 703 N N . LYS A 1 90 ? -14.203 -9.144 3.147 1.00 72.56 90 LYS A N 1
ATOM 704 C CA . LYS A 1 90 ? -15.273 -8.312 2.585 1.00 72.56 90 LYS A CA 1
ATOM 705 C C . LYS A 1 90 ? -16.069 -7.671 3.726 1.00 72.56 90 LYS A C 1
ATOM 707 O O . LYS A 1 90 ? -17.044 -8.247 4.201 1.00 72.56 90 LYS A O 1
ATOM 712 N N . SER A 1 91 ? -15.634 -6.510 4.215 1.00 66.06 91 SER A N 1
ATOM 713 C CA . SER A 1 91 ? -16.365 -5.744 5.241 1.00 66.06 91 SER A CA 1
ATOM 714 C C . SER A 1 91 ? -16.857 -4.395 4.709 1.00 66.06 91 SER A C 1
ATOM 716 O O . SER A 1 91 ? -16.459 -3.952 3.636 1.00 66.06 91 SER A O 1
ATOM 718 N N . SER A 1 92 ? -17.749 -3.742 5.456 1.00 60.00 92 SER A N 1
ATOM 719 C CA . SER A 1 92 ? -18.344 -2.456 5.079 1.00 60.00 92 SER A CA 1
ATOM 720 C C . SER A 1 92 ? -17.297 -1.356 4.849 1.00 60.00 92 SER A C 1
ATOM 722 O O . SER A 1 92 ? -16.383 -1.205 5.663 1.00 60.00 92 SER A O 1
ATOM 724 N N . ALA A 1 93 ? -17.532 -0.509 3.840 1.00 59.31 93 ALA A N 1
ATOM 725 C CA . ALA A 1 93 ? -16.688 0.608 3.379 1.00 59.31 93 ALA A CA 1
ATOM 726 C C . ALA A 1 93 ? -16.200 1.609 4.454 1.00 59.31 93 ALA A C 1
ATOM 728 O O . ALA A 1 93 ? -15.324 2.420 4.192 1.00 59.31 93 ALA A O 1
ATOM 729 N N . ARG A 1 94 ? -16.729 1.566 5.686 1.00 62.44 94 ARG A N 1
ATOM 730 C CA . ARG A 1 94 ? -16.277 2.419 6.802 1.00 62.44 94 ARG A CA 1
ATOM 731 C C . ARG A 1 94 ? -15.002 1.939 7.506 1.00 62.44 94 ARG A C 1
ATOM 733 O O . ARG A 1 94 ? -14.494 2.659 8.360 1.00 62.44 94 ARG A O 1
ATOM 740 N N . ARG A 1 95 ? -14.489 0.742 7.198 1.00 65.62 95 ARG A N 1
ATOM 741 C CA . ARG A 1 95 ? -13.269 0.193 7.835 1.00 65.62 95 ARG A CA 1
ATOM 742 C C . ARG A 1 95 ? -12.126 -0.091 6.866 1.00 65.62 95 ARG A C 1
ATOM 744 O O . ARG A 1 95 ? -11.024 -0.388 7.323 1.00 65.62 95 ARG A O 1
ATOM 751 N N . ARG A 1 96 ? -12.393 -0.032 5.561 1.00 75.69 96 ARG A N 1
ATOM 752 C CA . ARG A 1 96 ? -11.475 -0.494 4.522 1.00 75.69 96 ARG A CA 1
ATOM 753 C C . ARG A 1 96 ? -11.481 0.428 3.320 1.00 75.69 96 ARG A C 1
ATOM 755 O O . ARG A 1 96 ? -12.460 1.135 3.089 1.00 75.69 96 ARG A O 1
ATOM 762 N N . ASP A 1 97 ? -10.386 0.397 2.582 1.00 75.75 97 ASP A N 1
ATOM 763 C CA . ASP A 1 97 ? -10.229 1.142 1.342 1.00 75.75 97 ASP A CA 1
ATOM 764 C C . ASP A 1 97 ? -10.829 0.390 0.133 1.00 75.75 97 ASP A C 1
ATOM 766 O O . ASP A 1 97 ? -11.470 -0.656 0.270 1.00 75.75 97 ASP A O 1
ATOM 770 N N . LEU A 1 98 ? -10.616 0.930 -1.072 1.00 78.56 98 LEU A N 1
ATOM 771 C CA . LEU A 1 98 ? -11.081 0.328 -2.327 1.00 78.56 98 LEU A CA 1
ATOM 772 C C . LEU A 1 98 ? -10.447 -1.043 -2.618 1.00 78.56 98 LEU A C 1
ATOM 774 O O . LEU A 1 98 ? -11.068 -1.863 -3.291 1.00 78.56 98 LEU A O 1
ATOM 778 N N . ASN A 1 99 ? -9.258 -1.316 -2.076 1.00 80.25 99 ASN A N 1
ATOM 779 C CA . ASN A 1 99 ? -8.566 -2.600 -2.202 1.00 80.25 99 ASN A CA 1
ATOM 780 C C . ASN A 1 99 ? -8.978 -3.596 -1.104 1.00 80.25 99 ASN A C 1
ATOM 782 O O . ASN A 1 99 ? -8.390 -4.669 -0.990 1.00 80.25 99 ASN A O 1
ATOM 786 N N . CYS A 1 100 ? -10.000 -3.265 -0.303 1.00 85.19 100 CYS A N 1
ATOM 787 C CA . CYS A 1 100 ? -10.401 -4.027 0.878 1.00 85.19 100 CYS A CA 1
ATOM 788 C C . CYS A 1 100 ? -9.266 -4.166 1.910 1.00 85.19 100 CYS A C 1
ATOM 790 O O . CYS A 1 100 ? -9.309 -5.057 2.759 1.00 85.19 100 CYS A O 1
ATOM 792 N N . GLU A 1 101 ? -8.278 -3.275 1.887 1.00 87.88 101 GLU A N 1
ATOM 793 C CA . GLU A 1 101 ? -7.226 -3.181 2.893 1.00 87.88 101 GLU A CA 1
ATOM 794 C C . GLU A 1 101 ? -7.720 -2.375 4.100 1.00 87.88 101 GLU A C 1
ATOM 796 O O . GLU A 1 101 ? -8.589 -1.508 3.958 1.00 87.88 101 GLU A O 1
ATOM 801 N N . PRO A 1 102 ? -7.210 -2.640 5.314 1.00 85.31 102 PRO A N 1
ATOM 802 C CA . PRO A 1 102 ? -7.537 -1.842 6.484 1.00 85.31 102 PRO A CA 1
ATOM 803 C C . PRO A 1 102 ? -7.071 -0.395 6.306 1.00 85.31 102 PRO A C 1
ATOM 805 O O . PRO A 1 102 ? -6.115 -0.118 5.581 1.00 85.31 102 PRO A O 1
ATOM 808 N N . PHE A 1 103 ? -7.710 0.534 7.020 1.00 81.81 103 PHE A N 1
ATOM 809 C CA . PHE A 1 103 ? -7.267 1.933 7.036 1.00 81.81 103 PHE A CA 1
ATOM 810 C C . PHE A 1 103 ? -5.886 2.118 7.676 1.00 81.81 103 PHE A C 1
ATOM 812 O O . PHE A 1 103 ? -5.116 2.969 7.229 1.00 81.81 103 PHE A O 1
ATOM 819 N N . ALA A 1 104 ? -5.588 1.367 8.738 1.00 84.69 104 ALA A N 1
ATOM 820 C CA . ALA A 1 104 ? -4.305 1.451 9.415 1.00 84.69 104 ALA A CA 1
ATOM 821 C C . ALA A 1 104 ? -3.938 0.150 10.128 1.00 84.69 104 ALA A C 1
ATOM 823 O O . ALA A 1 104 ? -4.759 -0.433 10.838 1.00 84.69 104 ALA A O 1
ATOM 824 N N . THR A 1 105 ? -2.674 -0.241 9.993 1.00 84.69 105 THR A N 1
ATOM 825 C CA . THR A 1 105 ? -2.017 -1.252 10.839 1.00 84.69 105 THR A CA 1
ATOM 826 C C . THR A 1 105 ? -1.114 -0.587 11.875 1.00 84.69 105 THR A C 1
ATOM 828 O O . THR A 1 105 ? -0.925 -1.120 12.965 1.00 84.69 105 THR A O 1
ATOM 831 N N . SER A 1 106 ? -0.644 0.628 11.573 1.00 84.06 106 SER A N 1
ATOM 832 C CA . SER A 1 106 ? 0.144 1.468 12.464 1.00 84.06 106 SER A CA 1
ATOM 833 C C . SER A 1 106 ? -0.510 2.838 12.631 1.00 84.06 106 SER A C 1
ATOM 835 O O . SER A 1 106 ? -0.965 3.463 11.666 1.00 84.06 106 SER A O 1
ATOM 837 N N . TYR A 1 107 ? -0.573 3.305 13.878 1.00 84.75 107 TYR A N 1
ATOM 838 C CA . TYR A 1 107 ? -1.127 4.610 14.211 1.00 84.75 107 TYR A CA 1
ATOM 839 C C . TYR A 1 107 ? -0.436 5.231 15.425 1.00 84.75 107 TYR A C 1
ATOM 841 O O . TYR A 1 107 ? -0.506 4.706 16.533 1.00 84.75 107 TYR A O 1
ATOM 849 N N . HIS A 1 108 ? 0.163 6.401 15.236 1.00 82.25 108 HIS A N 1
ATOM 850 C CA . HIS A 1 108 ? 0.676 7.260 16.299 1.00 82.25 108 HIS A CA 1
ATOM 851 C C . HIS A 1 108 ? 0.453 8.736 15.946 1.00 82.25 108 HIS A C 1
ATOM 853 O O . HIS A 1 108 ? -0.089 9.069 14.896 1.00 82.25 108 HIS A O 1
ATOM 859 N N . SER A 1 109 ? 0.888 9.650 16.812 1.00 79.25 109 SER A N 1
ATOM 860 C CA . SER A 1 109 ? 0.610 11.091 16.687 1.00 79.25 109 SER A CA 1
ATOM 861 C C . SER A 1 109 ? 1.079 11.752 15.382 1.00 79.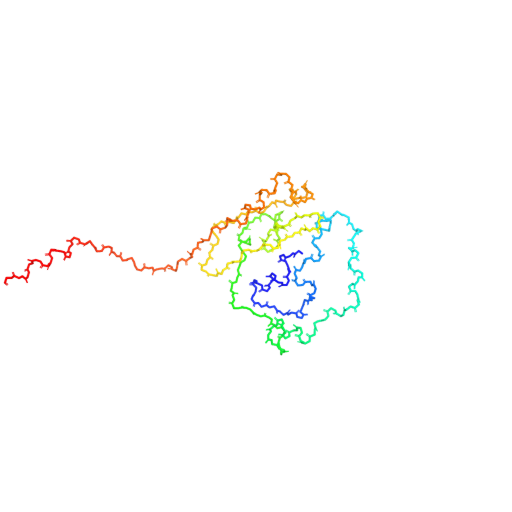25 109 SER A C 1
ATOM 863 O O . SER A 1 109 ? 0.580 12.817 15.035 1.00 79.25 109 SER A O 1
ATOM 865 N N . LYS A 1 110 ? 2.012 11.133 14.648 1.00 82.69 110 LYS A N 1
ATOM 866 C CA . LYS A 1 110 ? 2.602 11.672 13.410 1.00 82.69 110 LYS A CA 1
ATOM 867 C C . LYS A 1 110 ? 2.323 10.823 12.172 1.00 82.69 110 LYS A C 1
ATOM 869 O O . LYS A 1 110 ? 2.624 11.264 11.069 1.00 82.69 110 LYS A O 1
ATOM 874 N N . PHE A 1 111 ? 1.759 9.629 12.338 1.00 85.31 111 PHE A N 1
ATOM 875 C CA . PHE A 1 111 ? 1.545 8.700 11.235 1.00 85.31 111 PHE A CA 1
ATOM 876 C C . PHE A 1 111 ? 0.298 7.854 11.458 1.00 85.31 111 PHE A C 1
ATOM 878 O O . PHE A 1 111 ? 0.083 7.327 12.548 1.00 85.31 111 PHE A O 1
ATOM 885 N N . ILE A 1 112 ? -0.489 7.677 10.406 1.00 85.50 112 ILE A N 1
ATOM 886 C CA . ILE A 1 112 ? -1.547 6.681 10.318 1.00 85.50 112 ILE A CA 1
ATOM 887 C C . ILE A 1 112 ? -1.509 6.025 8.938 1.00 85.50 112 ILE A C 1
ATOM 889 O O . ILE A 1 112 ? -1.510 6.702 7.907 1.00 85.50 112 ILE A O 1
ATOM 893 N N . GLY A 1 113 ? -1.489 4.697 8.908 1.00 85.81 113 GLY A N 1
ATOM 894 C CA . GLY A 1 113 ? -1.539 3.966 7.650 1.00 85.81 113 GLY A CA 1
ATOM 895 C C . GLY A 1 113 ? -1.289 2.473 7.789 1.00 85.81 113 GLY A C 1
ATOM 896 O O . GLY A 1 113 ? -0.965 1.956 8.859 1.00 85.81 113 GLY A O 1
ATOM 897 N N . THR A 1 114 ? -1.467 1.779 6.673 1.00 87.06 114 THR A N 1
ATOM 898 C CA . THR A 1 114 ? -1.252 0.333 6.541 1.00 87.06 114 THR A CA 1
ATOM 899 C C . THR A 1 114 ? 0.154 0.100 6.021 1.00 87.06 114 THR A C 1
ATOM 901 O O . THR A 1 114 ? 0.445 0.398 4.863 1.00 87.06 114 THR A O 1
ATOM 904 N N . VAL A 1 115 ? 1.046 -0.348 6.891 1.00 86.75 115 VAL A N 1
ATOM 905 C CA . VAL A 1 115 ? 2.468 -0.585 6.577 1.00 86.75 115 VAL A CA 1
ATOM 906 C C . VAL A 1 115 ? 2.867 -2.037 6.776 1.00 86.75 115 VAL A C 1
ATOM 908 O O . VAL A 1 115 ? 3.898 -2.462 6.267 1.00 86.75 115 VAL A O 1
ATOM 911 N N . ASP A 1 116 ? 2.012 -2.799 7.449 1.00 86.88 116 ASP A N 1
ATOM 912 C CA . ASP A 1 116 ? 2.223 -4.201 7.754 1.00 86.88 116 ASP A CA 1
ATOM 913 C C . ASP A 1 116 ? 1.329 -5.018 6.832 1.00 86.88 116 ASP A C 1
ATOM 915 O O . ASP A 1 116 ? 0.115 -4.814 6.780 1.00 86.88 116 ASP A O 1
ATOM 919 N N . TYR A 1 117 ? 1.934 -5.928 6.078 1.00 87.00 117 TYR A N 1
ATOM 920 C CA . TYR A 1 117 ? 1.228 -6.764 5.120 1.00 87.00 117 TYR A CA 1
ATOM 921 C C . TYR A 1 117 ? 1.612 -8.213 5.326 1.00 87.00 117 TYR A C 1
ATOM 923 O O . TYR A 1 117 ? 2.776 -8.550 5.537 1.00 87.00 117 TYR A O 1
ATOM 931 N N . LEU A 1 118 ? 0.614 -9.076 5.192 1.00 89.00 118 LEU A N 1
ATOM 932 C CA . LEU A 1 118 ? 0.808 -10.509 5.177 1.00 89.00 118 LEU A CA 1
ATOM 933 C C . LEU A 1 118 ? 0.392 -11.043 3.809 1.00 89.00 118 LEU A C 1
ATOM 935 O O . LEU A 1 118 ? -0.799 -11.191 3.518 1.00 89.00 118 LEU A O 1
ATOM 939 N N . TRP A 1 119 ? 1.388 -11.303 2.972 1.00 90.88 119 TRP A N 1
ATOM 940 C CA . TRP A 1 119 ? 1.212 -11.799 1.612 1.00 90.88 119 TRP A CA 1
ATOM 941 C C . TRP A 1 119 ? 1.141 -13.323 1.590 1.00 90.88 119 TRP A C 1
ATOM 943 O O . TRP A 1 119 ? 1.865 -13.997 2.321 1.00 90.88 119 TRP A O 1
ATOM 953 N N . TYR A 1 120 ? 0.298 -13.872 0.724 1.00 90.62 120 TYR A N 1
ATOM 954 C CA . TYR A 1 120 ? 0.245 -15.304 0.449 1.00 90.62 120 TYR A CA 1
ATOM 955 C C . TYR A 1 120 ? 0.238 -15.559 -1.058 1.00 90.62 120 TYR A C 1
ATOM 957 O O . TYR A 1 120 ? -0.243 -14.735 -1.837 1.00 90.62 120 TYR A O 1
ATOM 965 N N . SER A 1 121 ? 0.789 -16.700 -1.461 1.00 90.62 121 SER A N 1
ATOM 966 C CA . SER A 1 121 ? 0.791 -17.177 -2.841 1.00 90.62 121 SER A CA 1
ATOM 967 C C . SER A 1 121 ? -0.337 -18.177 -3.090 1.00 90.62 121 SER A C 1
ATOM 969 O O . SER A 1 121 ? -0.995 -18.666 -2.166 1.00 90.62 121 SER A O 1
ATOM 971 N N . ASP A 1 122 ? -0.567 -18.506 -4.359 1.00 87.06 122 ASP A N 1
ATOM 972 C CA . ASP A 1 122 ? -1.511 -19.559 -4.723 1.00 87.06 122 ASP A CA 1
ATOM 973 C C . ASP A 1 122 ? -1.153 -20.903 -4.056 1.00 87.06 122 ASP A C 1
ATOM 975 O O . ASP A 1 122 ? 0.011 -21.250 -3.870 1.00 87.06 122 ASP A O 1
ATOM 979 N N . GLY A 1 123 ? -2.179 -21.670 -3.680 1.00 84.88 123 GLY A N 1
ATOM 980 C CA . GLY A 1 123 ? -2.026 -22.923 -2.926 1.00 84.88 123 GLY A CA 1
ATOM 981 C C . GLY A 1 123 ? -2.078 -22.749 -1.406 1.00 84.88 123 GLY A C 1
ATOM 982 O O . GLY A 1 123 ? -2.392 -23.706 -0.698 1.00 84.88 123 GLY A O 1
ATOM 983 N N . VAL A 1 124 ? -1.898 -21.527 -0.907 1.00 85.00 124 VAL A N 1
ATOM 984 C CA . VAL A 1 124 ? -2.121 -21.161 0.494 1.00 85.00 124 VAL A CA 1
ATOM 985 C C . VAL A 1 124 ? -3.329 -20.236 0.571 1.00 85.00 124 VAL A C 1
ATOM 987 O O . VAL A 1 124 ? -3.520 -19.382 -0.290 1.00 85.00 124 VAL A O 1
ATOM 990 N N . VAL A 1 125 ? -4.187 -20.408 1.574 1.00 84.69 125 VAL A N 1
ATOM 991 C CA . VAL A 1 125 ? -5.256 -19.443 1.853 1.00 84.69 125 VAL A CA 1
ATOM 992 C C . VAL A 1 125 ? -5.321 -19.106 3.334 1.00 84.69 125 VAL A C 1
ATOM 994 O O . VAL A 1 125 ? -5.188 -20.005 4.173 1.00 84.69 125 VAL A O 1
ATOM 997 N N . PRO A 1 126 ? -5.537 -17.828 3.683 1.00 84.56 126 PRO A N 1
ATOM 998 C CA . PRO A 1 126 ? -5.806 -17.469 5.062 1.00 84.56 126 PRO A CA 1
ATOM 999 C C . PRO A 1 126 ? -7.151 -18.075 5.478 1.00 84.56 126 PRO A C 1
ATOM 1001 O O . PRO A 1 126 ? -8.172 -17.886 4.817 1.00 84.56 126 PRO A O 1
ATOM 1004 N N . THR A 1 127 ? -7.152 -18.827 6.576 1.00 83.62 127 THR A N 1
ATOM 1005 C CA . THR A 1 127 ? -8.368 -19.460 7.118 1.00 83.62 127 THR A CA 1
ATOM 1006 C C . THR A 1 127 ? -9.218 -18.429 7.849 1.00 83.62 127 THR A C 1
ATOM 1008 O O . THR A 1 127 ? -10.447 -18.475 7.813 1.00 83.62 127 THR A O 1
ATOM 1011 N N . ARG A 1 128 ? -8.550 -17.502 8.540 1.00 79.31 128 ARG A N 1
ATOM 1012 C CA . ARG A 1 128 ? -9.140 -16.363 9.242 1.00 79.31 128 ARG A CA 1
ATOM 1013 C C . ARG A 1 128 ? -8.152 -15.211 9.206 1.00 79.31 128 ARG A C 1
ATOM 1015 O O . ARG A 1 128 ? -6.947 -15.438 9.252 1.00 79.31 128 ARG A O 1
ATOM 1022 N N . VAL A 1 129 ? -8.683 -13.999 9.155 1.00 81.19 129 VAL A N 1
ATOM 1023 C CA . VAL A 1 129 ? -7.912 -12.761 9.240 1.00 81.19 129 VAL A CA 1
ATOM 1024 C C . VAL A 1 129 ? -8.608 -11.882 10.266 1.00 81.19 129 VAL A C 1
ATOM 1026 O O . VAL A 1 129 ? -9.837 -11.771 10.259 1.00 81.19 129 VAL A O 1
ATOM 1029 N N . LEU A 1 130 ? -7.837 -11.316 11.189 1.00 77.62 130 LEU A N 1
ATOM 1030 C CA . LEU A 1 130 ? -8.371 -10.420 12.204 1.00 77.62 130 LEU A CA 1
ATOM 1031 C C . LEU A 1 130 ? -8.575 -9.026 11.593 1.00 77.62 130 LEU A C 1
ATOM 1033 O O . LEU A 1 130 ? -7.675 -8.487 10.949 1.00 77.62 130 LEU A O 1
ATOM 1037 N N . ASP A 1 131 ? -9.767 -8.458 11.767 1.00 75.75 131 ASP A N 1
ATOM 1038 C CA . ASP A 1 131 ? -10.113 -7.135 11.236 1.00 75.75 131 ASP A CA 1
ATOM 1039 C C . ASP A 1 131 ? -9.549 -6.020 12.119 1.00 75.75 131 ASP A C 1
ATOM 1041 O O . ASP A 1 131 ? -9.611 -6.135 13.337 1.00 75.75 131 ASP A O 1
ATOM 1045 N N . THR A 1 132 ? -9.022 -4.941 11.537 1.00 78.38 132 THR A N 1
ATOM 1046 C CA . THR A 1 132 ? -8.392 -3.843 12.288 1.00 78.38 132 THR A CA 1
ATOM 1047 C C . THR A 1 132 ? -9.413 -2.963 13.007 1.00 78.38 132 THR A C 1
ATOM 1049 O O . THR A 1 132 ? -10.609 -2.969 12.705 1.00 78.38 132 THR A O 1
ATOM 1052 N N . LEU A 1 133 ? -8.934 -2.136 13.941 1.00 78.31 133 LEU A N 1
ATOM 1053 C CA . LEU A 1 133 ? -9.791 -1.186 14.644 1.00 78.31 133 LEU A CA 1
ATOM 1054 C C . LEU A 1 133 ? -10.476 -0.205 13.669 1.00 78.31 133 LEU A C 1
ATOM 1056 O O . LEU A 1 133 ? -9.831 0.292 12.744 1.00 78.31 133 LEU A O 1
ATOM 1060 N N . PRO A 1 134 ? -11.766 0.122 13.884 1.00 76.88 134 PRO A N 1
ATOM 1061 C CA . PRO A 1 134 ? -12.463 1.118 13.081 1.00 76.88 134 PRO A CA 1
ATOM 1062 C C . PRO A 1 134 ? -11.809 2.500 13.169 1.00 76.88 134 PRO A C 1
ATOM 1064 O O . PRO A 1 134 ? -11.295 2.893 14.220 1.00 76.88 134 PRO A O 1
ATOM 1067 N N . PHE A 1 135 ? -11.936 3.273 12.091 1.00 77.62 135 PHE A N 1
ATOM 1068 C CA . PHE A 1 135 ? -11.390 4.625 11.971 1.00 77.62 135 PHE A CA 1
ATOM 1069 C C . PHE A 1 135 ? -11.800 5.557 13.125 1.00 77.62 135 PHE A C 1
ATOM 1071 O O . PHE A 1 135 ? -10.955 6.237 13.703 1.00 77.62 135 PHE A O 1
ATOM 1078 N N . ASP A 1 136 ? -13.074 5.534 13.531 1.00 80.62 136 ASP A N 1
ATOM 1079 C CA . ASP A 1 136 ? -13.575 6.354 14.644 1.00 80.62 136 ASP A CA 1
ATOM 1080 C C . ASP A 1 136 ? -12.952 5.979 15.993 1.00 80.62 136 ASP A C 1
ATOM 1082 O O . ASP A 1 136 ? -12.730 6.848 16.839 1.00 80.62 136 ASP A O 1
ATOM 1086 N N . SER A 1 137 ? -12.663 4.692 16.204 1.00 81.31 137 SER A N 1
ATOM 1087 C CA . SER A 1 137 ? -12.002 4.212 17.419 1.00 81.31 137 SER A CA 1
ATOM 1088 C C . SER A 1 137 ? -10.544 4.649 17.452 1.00 81.31 137 SER A C 1
ATOM 1090 O O . SER A 1 137 ? -10.082 5.099 18.496 1.00 81.31 137 SER A O 1
ATOM 1092 N N . LEU A 1 138 ? -9.845 4.579 16.313 1.00 78.38 138 LEU A N 1
ATOM 1093 C CA . LEU A 1 138 ? -8.486 5.107 16.182 1.00 78.38 138 LEU A CA 1
ATOM 1094 C C . LEU A 1 138 ? -8.473 6.618 16.442 1.00 78.38 138 LEU A C 1
ATOM 1096 O O . LEU A 1 138 ? -7.718 7.089 17.282 1.00 78.38 138 LEU A O 1
ATOM 1100 N N . ARG A 1 139 ? -9.377 7.390 15.831 1.00 80.31 139 ARG A N 1
ATOM 1101 C CA . ARG A 1 139 ? -9.427 8.847 16.038 1.00 80.31 139 ARG A CA 1
ATOM 1102 C C . ARG A 1 139 ? -9.599 9.238 17.510 1.00 80.31 139 ARG A C 1
ATOM 1104 O O . ARG A 1 139 ? -9.002 10.212 17.957 1.00 80.31 139 ARG A O 1
ATOM 1111 N N . LYS A 1 140 ? -10.396 8.481 18.271 1.00 80.81 14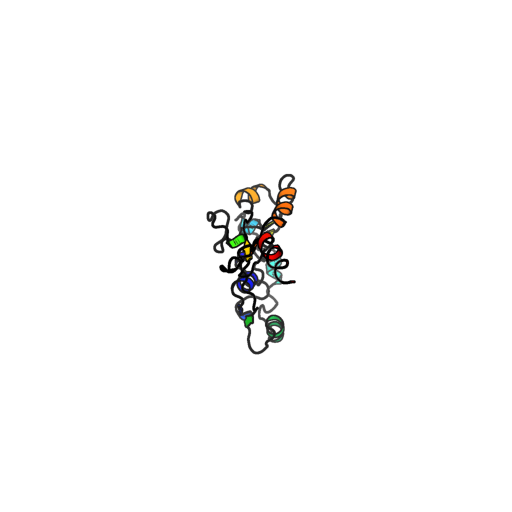0 LYS A N 1
ATOM 1112 C CA . LYS A 1 140 ? -10.643 8.736 19.702 1.00 80.81 140 LYS A CA 1
ATOM 1113 C C . LYS A 1 140 ? -9.423 8.495 20.589 1.00 80.81 140 LYS A C 1
ATOM 1115 O O . LYS A 1 140 ? -9.381 9.036 21.689 1.00 80.81 140 LYS A O 1
ATOM 1120 N N . THR A 1 141 ? -8.461 7.681 20.158 1.00 76.00 141 THR A N 1
ATOM 1121 C CA . THR A 1 141 ? -7.311 7.326 21.002 1.00 76.00 141 THR A CA 1
ATOM 1122 C C . THR A 1 141 ? -6.186 8.349 20.920 1.00 76.00 141 THR A C 1
ATOM 1124 O O . THR A 1 141 ? -5.363 8.394 21.827 1.00 76.00 141 THR A O 1
ATOM 1127 N N . GLY A 1 142 ? -6.145 9.176 19.867 1.00 70.25 142 GLY A N 1
ATOM 1128 C CA . GLY A 1 142 ? -5.126 10.216 19.679 1.00 70.25 142 GLY A CA 1
ATOM 1129 C C . GLY A 1 142 ? -3.722 9.692 19.340 1.00 70.25 142 GLY A C 1
ATOM 1130 O O . GLY A 1 142 ? -2.788 10.484 19.221 1.00 70.25 142 GLY A O 1
ATOM 1131 N N . GLY A 1 143 ? -3.566 8.376 19.168 1.00 69.69 143 GLY A N 1
ATOM 1132 C CA . GLY A 1 143 ? -2.309 7.697 18.851 1.00 69.69 143 GLY A CA 1
ATOM 1133 C C . GLY A 1 143 ? -2.053 6.488 19.753 1.00 69.69 143 GLY A C 1
ATOM 1134 O O . GLY A 1 143 ? -2.617 6.369 20.842 1.00 69.69 143 GLY A O 1
ATOM 1135 N N . LEU A 1 144 ? -1.205 5.568 19.290 1.00 71.38 144 LEU A N 1
ATOM 1136 C CA . LEU A 1 144 ? -0.742 4.412 20.059 1.00 71.38 144 LEU A CA 1
ATOM 1137 C C . LEU A 1 144 ? 0.742 4.576 20.442 1.00 71.38 144 LEU A C 1
ATOM 1139 O O . LEU A 1 144 ? 1.476 5.245 19.710 1.00 71.38 144 LEU A O 1
ATOM 1143 N N . PRO A 1 145 ? 1.199 3.978 21.563 1.00 61.53 145 PRO A N 1
ATOM 1144 C CA . PRO A 1 145 ? 0.443 3.155 22.513 1.00 61.53 145 PRO A CA 1
ATOM 1145 C C . PRO A 1 145 ? -0.465 3.987 23.433 1.00 61.53 145 PRO A C 1
ATOM 1147 O O . PRO A 1 145 ? -0.053 4.998 23.991 1.00 61.53 145 PRO A O 1
ATOM 1150 N N . CYS A 1 146 ? -1.695 3.520 23.650 1.00 61.91 146 CYS A N 1
ATOM 1151 C CA . CYS A 1 146 ? -2.559 4.001 24.730 1.00 61.91 146 CYS A CA 1
ATOM 1152 C C . CYS A 1 146 ? -2.791 2.857 25.729 1.00 61.91 146 CYS A C 1
ATOM 1154 O O . CYS A 1 146 ? -2.681 1.687 25.349 1.00 61.91 146 CYS A O 1
ATOM 1156 N N . LYS A 1 147 ? -3.118 3.177 26.993 1.00 52.41 147 LYS A N 1
ATOM 1157 C CA . LYS A 1 147 ? -3.225 2.207 28.112 1.00 52.41 147 LYS A CA 1
ATOM 1158 C C . LYS A 1 147 ? -4.033 0.936 27.795 1.00 52.41 147 LYS A C 1
ATOM 1160 O O . LYS A 1 147 ? -3.804 -0.084 28.426 1.00 52.41 147 LYS A O 1
ATOM 1165 N N . VAL A 1 148 ? -4.968 1.001 26.845 1.00 54.88 148 VAL A N 1
ATOM 1166 C CA . VAL A 1 148 ? -5.899 -0.086 26.500 1.00 54.88 148 VAL A CA 1
ATOM 1167 C C . VAL A 1 148 ? -5.509 -0.834 25.212 1.00 54.88 148 VAL A C 1
ATOM 1169 O O . VAL A 1 148 ? -5.842 -2.004 25.067 1.00 54.88 148 VAL A O 1
ATOM 1172 N N . ILE A 1 149 ? -4.799 -0.200 24.270 1.00 53.12 149 ILE A N 1
ATOM 1173 C CA . ILE A 1 149 ? -4.632 -0.727 22.895 1.00 53.12 149 ILE A CA 1
ATOM 1174 C C . ILE A 1 149 ? -3.198 -1.190 22.597 1.00 53.12 149 ILE A C 1
ATOM 1176 O O . ILE A 1 149 ? -2.991 -1.954 21.655 1.00 53.12 149 ILE A O 1
ATOM 1180 N N . ALA A 1 150 ? -2.213 -0.823 23.426 1.00 47.25 150 ALA A N 1
ATOM 1181 C CA . ALA A 1 150 ? -0.836 -1.318 23.291 1.00 47.25 150 ALA A CA 1
ATOM 1182 C C . ALA A 1 150 ? -0.757 -2.860 23.262 1.00 47.25 150 ALA A C 1
ATOM 1184 O O . ALA A 1 150 ? 0.041 -3.424 22.523 1.00 47.25 150 ALA A O 1
ATOM 1185 N N . THR A 1 151 ? -1.639 -3.533 24.005 1.00 42.25 151 THR A N 1
ATOM 1186 C CA . THR A 1 151 ? -1.754 -4.999 24.064 1.00 42.25 151 THR A CA 1
ATOM 1187 C C . THR A 1 151 ? -2.448 -5.600 22.837 1.00 42.25 151 THR A C 1
ATOM 1189 O O . THR A 1 151 ? -2.241 -6.764 22.515 1.00 42.25 151 THR A O 1
ATOM 1192 N N . VAL A 1 152 ? -3.288 -4.827 22.141 1.00 48.06 152 VAL A N 1
ATOM 1193 C CA . VAL A 1 152 ? -4.086 -5.315 21.008 1.00 48.06 152 VAL A CA 1
ATOM 1194 C C . VAL A 1 152 ? -3.227 -5.382 19.746 1.00 48.06 152 VAL A C 1
ATOM 1196 O O . VAL A 1 152 ? -3.240 -6.400 19.064 1.00 48.06 152 VAL A O 1
ATOM 1199 N N . VAL A 1 153 ? -2.424 -4.353 19.457 1.00 49.16 153 VAL A N 1
ATOM 1200 C CA . VAL A 1 153 ? -1.618 -4.301 18.220 1.00 49.16 153 VAL A CA 1
ATOM 1201 C C . VAL A 1 153 ? -0.560 -5.407 18.166 1.00 49.16 153 VAL A C 1
ATOM 1203 O O . VAL A 1 153 ? -0.376 -6.006 17.114 1.00 49.16 153 VAL A O 1
ATOM 1206 N N . THR A 1 154 ? 0.073 -5.763 19.287 1.00 44.00 154 THR A N 1
ATOM 1207 C CA . THR A 1 154 ? 1.016 -6.897 19.356 1.00 44.00 154 THR A CA 1
ATOM 1208 C C . THR A 1 154 ? 0.340 -8.260 19.174 1.00 44.00 154 THR A C 1
ATOM 1210 O O . THR A 1 154 ? 0.947 -9.158 18.599 1.00 44.00 154 THR A O 1
ATOM 1213 N N . LEU A 1 155 ? -0.925 -8.424 19.580 1.00 40.00 155 LEU A N 1
ATOM 1214 C CA . LEU A 1 155 ? -1.695 -9.657 19.350 1.00 40.00 155 LEU A CA 1
ATOM 1215 C C . LEU A 1 155 ? -2.196 -9.798 17.899 1.00 40.00 155 LEU A C 1
ATOM 1217 O O . LEU A 1 155 ? -2.327 -10.920 17.409 1.00 40.00 155 LEU A O 1
ATOM 1221 N N . PHE A 1 156 ? -2.424 -8.690 17.182 1.00 46.34 156 PHE A N 1
ATOM 1222 C CA . PHE A 1 156 ? -2.812 -8.710 15.760 1.00 46.34 156 PHE A CA 1
ATOM 1223 C C . PHE A 1 156 ? -1.762 -9.364 14.852 1.00 46.34 156 PHE A C 1
ATOM 1225 O O . PHE A 1 156 ? -2.121 -9.970 13.843 1.00 46.34 156 PHE A O 1
ATOM 1232 N N . TRP A 1 157 ? -0.484 -9.277 15.226 1.00 47.91 157 TRP A N 1
ATOM 1233 C CA . TRP A 1 157 ? 0.638 -9.793 14.441 1.00 47.91 157 TRP A CA 1
ATOM 1234 C C . TRP A 1 157 ? 0.701 -11.326 14.347 1.00 47.91 157 TRP A C 1
ATOM 1236 O O . TRP A 1 157 ? 1.346 -11.842 13.438 1.00 47.91 157 TRP A O 1
ATOM 1246 N N . LEU A 1 158 ? 0.039 -12.075 15.242 1.00 44.16 158 LEU A N 1
ATOM 1247 C CA . LEU A 1 158 ? 0.317 -13.510 15.411 1.00 44.16 158 LEU A CA 1
ATOM 1248 C C . LEU A 1 158 ? -0.728 -14.485 14.831 1.00 44.16 158 LEU A C 1
ATOM 1250 O O . LEU A 1 158 ? -0.502 -15.691 14.880 1.00 44.16 158 LEU A O 1
ATOM 1254 N N . MET A 1 159 ? -1.888 -14.032 14.335 1.00 46.00 159 MET A N 1
ATOM 1255 C CA . MET A 1 159 ? -3.061 -14.928 14.230 1.00 46.00 159 MET A CA 1
ATOM 1256 C C . MET A 1 159 ? -3.799 -14.954 12.884 1.00 46.00 159 MET A C 1
ATOM 1258 O O . MET A 1 159 ? -5.029 -14.984 12.860 1.00 46.00 159 MET A O 1
ATOM 1262 N N . SER A 1 160 ? -3.085 -15.034 11.759 1.00 54.88 160 SER A N 1
ATOM 1263 C CA . SER A 1 160 ? -3.710 -15.519 10.514 1.00 54.88 160 SER A CA 1
ATOM 1264 C C . SER A 1 160 ? -3.319 -16.979 10.267 1.00 54.88 160 SER A C 1
ATOM 1266 O O . SER A 1 160 ? -2.273 -17.233 9.672 1.00 54.88 160 SER A O 1
ATOM 1268 N N . PRO A 1 161 ? -4.102 -17.970 10.742 1.00 64.50 161 PRO A N 1
ATOM 1269 C CA . PRO A 1 161 ? -3.819 -19.367 10.448 1.00 64.50 161 PRO A CA 1
ATOM 1270 C C . PRO A 1 161 ? -4.004 -19.623 8.951 1.00 64.50 161 PRO A C 1
ATOM 1272 O O . PRO A 1 161 ? -5.089 -19.425 8.398 1.00 64.50 161 PRO A O 1
ATOM 1275 N N . PHE A 1 162 ? -2.950 -20.089 8.293 1.00 64.81 162 PHE A N 1
ATOM 1276 C CA . PHE A 1 162 ? -2.995 -20.490 6.893 1.00 64.81 162 PHE A CA 1
ATOM 1277 C C . PHE A 1 162 ? -3.360 -21.962 6.748 1.00 64.81 162 PHE A C 1
ATOM 1279 O O . PHE A 1 162 ? -2.990 -22.796 7.574 1.00 64.81 162 PHE A O 1
ATOM 1286 N N . SER A 1 163 ? -4.078 -22.277 5.676 1.00 65.56 163 SER A N 1
ATOM 1287 C CA . SER A 1 163 ? -4.352 -23.647 5.264 1.00 65.56 163 SER A CA 1
ATOM 1288 C C . SER A 1 163 ? -3.860 -23.868 3.839 1.00 65.56 163 SER A C 1
ATOM 1290 O O . SER A 1 163 ? -3.933 -22.975 2.990 1.00 65.56 163 SER A O 1
ATOM 1292 N N . TRP A 1 164 ? -3.362 -25.073 3.581 1.00 60.91 164 TRP A N 1
ATOM 1293 C CA . TRP A 1 164 ? -2.955 -25.511 2.255 1.00 60.91 164 TRP A CA 1
ATOM 1294 C C . TRP A 1 164 ? -4.180 -26.007 1.498 1.00 60.91 164 TRP A C 1
ATOM 1296 O O . TRP A 1 164 ? -4.912 -26.879 1.975 1.00 60.91 164 TRP A O 1
ATOM 1306 N N . LYS A 1 165 ? -4.387 -25.505 0.283 1.00 55.69 165 LYS A N 1
ATOM 1307 C CA . LYS A 1 165 ? -5.310 -26.140 -0.654 1.00 55.69 165 LYS A CA 1
ATOM 1308 C C . LYS A 1 165 ? -4.622 -27.385 -1.197 1.00 55.69 165 LYS A C 1
ATOM 1310 O O . LYS A 1 165 ? -3.833 -27.298 -2.132 1.00 55.69 165 LYS A O 1
ATOM 1315 N N . LEU A 1 166 ? -4.903 -28.540 -0.599 1.00 46.34 166 LEU A N 1
ATOM 1316 C CA . LEU A 1 166 ? -4.488 -29.807 -1.191 1.00 46.34 166 LEU A CA 1
ATOM 1317 C C . LEU A 1 166 ? -5.177 -29.947 -2.559 1.00 46.34 166 LEU A C 1
ATOM 1319 O O . LEU A 1 166 ? -6.400 -29.783 -2.628 1.00 46.34 166 LEU A O 1
ATOM 1323 N N . PRO A 1 167 ? -4.440 -30.232 -3.645 1.00 46.16 167 PRO A N 1
ATOM 1324 C CA . PRO A 1 167 ? -5.063 -30.546 -4.920 1.00 46.16 167 PRO A CA 1
ATOM 1325 C C . PRO A 1 167 ? -5.955 -31.777 -4.729 1.00 46.16 167 PRO A C 1
ATOM 1327 O O . PRO A 1 167 ? -5.526 -32.822 -4.237 1.00 46.16 167 PRO A O 1
ATOM 1330 N N . GLY A 1 168 ? -7.238 -31.622 -5.049 1.00 51.66 168 GLY A N 1
ATOM 1331 C CA . GLY A 1 168 ? -8.224 -32.683 -4.915 1.00 51.66 168 GLY A CA 1
ATOM 1332 C C . GLY A 1 168 ? -7.915 -33.830 -5.868 1.00 51.66 168 GLY A C 1
ATOM 1333 O O . GLY A 1 168 ? -8.186 -33.716 -7.056 1.00 51.66 168 GLY A O 1
ATOM 1334 N N . SER A 1 169 ? -7.332 -34.907 -5.338 1.00 43.34 169 SER A N 1
ATOM 1335 C CA . SER A 1 169 ? -7.490 -36.326 -5.720 1.00 43.34 169 SER A CA 1
ATOM 1336 C C . SER A 1 169 ? -6.250 -37.128 -5.311 1.00 43.34 169 SER A C 1
ATOM 1338 O O . SER A 1 169 ? -5.457 -37.569 -6.133 1.00 43.34 169 SER A O 1
ATOM 1340 N N . PHE A 1 170 ? -6.096 -37.391 -4.012 1.00 37.78 170 PHE A N 1
ATOM 1341 C CA . PHE A 1 170 ? -5.316 -38.564 -3.623 1.00 37.78 170 PHE A CA 1
ATOM 1342 C C . PHE A 1 170 ? -6.205 -39.799 -3.816 1.00 37.78 170 PHE A C 1
ATOM 1344 O O . PHE A 1 170 ? -7.290 -39.845 -3.221 1.00 37.78 170 PHE A O 1
ATOM 1351 N N . PRO A 1 171 ? -5.807 -40.804 -4.621 1.00 37.25 171 PRO A N 1
ATOM 1352 C CA . PRO A 1 171 ? -6.509 -42.073 -4.627 1.00 37.25 171 PRO A CA 1
ATOM 1353 C C . PRO A 1 171 ? -6.485 -42.622 -3.203 1.00 37.25 171 PRO A C 1
ATOM 1355 O O . PRO A 1 171 ? -5.438 -42.765 -2.571 1.00 37.25 171 PRO A O 1
ATOM 1358 N N . ARG A 1 172 ? -7.683 -42.874 -2.680 1.00 34.19 172 ARG A N 1
ATOM 1359 C CA . ARG A 1 172 ? -7.924 -43.444 -1.359 1.00 34.19 172 ARG A CA 1
ATOM 1360 C C . ARG A 1 172 ? -7.202 -44.788 -1.297 1.00 34.19 172 ARG A C 1
ATOM 1362 O O . ARG A 1 172 ? -7.727 -45.782 -1.796 1.00 34.19 172 ARG A O 1
ATOM 1369 N N . ILE A 1 173 ? -6.010 -44.831 -0.702 1.00 41.16 173 ILE A N 1
ATOM 1370 C CA . ILE A 1 173 ? -5.355 -46.096 -0.371 1.00 41.16 173 ILE A CA 1
ATOM 1371 C C . ILE A 1 173 ? -6.294 -46.785 0.618 1.00 41.16 173 ILE A C 1
ATOM 1373 O O . ILE A 1 173 ? -6.401 -46.394 1.783 1.00 41.16 173 ILE A O 1
ATOM 1377 N N . ARG A 1 174 ? -7.059 -47.768 0.129 1.00 38.53 174 ARG A N 1
ATOM 1378 C CA . ARG A 1 174 ? -7.826 -48.658 0.996 1.00 38.53 174 ARG A CA 1
ATOM 1379 C C . ARG A 1 174 ? -6.807 -49.309 1.920 1.00 38.53 174 ARG A C 1
ATOM 1381 O O . ARG A 1 174 ? -5.877 -49.954 1.441 1.00 38.53 174 ARG A O 1
ATOM 1388 N N . LYS A 1 175 ? -6.977 -49.119 3.230 1.00 37.88 175 LYS A N 1
ATOM 1389 C CA . LYS A 1 175 ? -6.261 -49.889 4.246 1.00 37.88 175 LYS A CA 1
ATOM 1390 C C . LYS A 1 175 ? -6.484 -51.366 3.915 1.00 37.88 175 LYS A C 1
ATOM 1392 O O . LYS A 1 175 ? -7.590 -51.866 4.097 1.00 37.88 175 LYS A O 1
ATOM 1397 N N . LYS A 1 176 ? -5.478 -52.043 3.359 1.00 43.44 176 LYS A N 1
ATOM 1398 C CA . LYS A 1 176 ? -5.476 -53.504 3.320 1.00 43.44 176 LYS A CA 1
ATOM 1399 C C . LYS A 1 176 ? -5.301 -53.950 4.768 1.00 43.44 176 LYS A C 1
ATOM 1401 O O . LYS A 1 176 ? -4.354 -53.525 5.428 1.00 43.44 176 LYS A O 1
ATOM 1406 N N . ASN A 1 177 ? -6.264 -54.714 5.276 1.00 40.59 177 ASN A N 1
ATOM 1407 C CA . ASN A 1 177 ? -6.185 -55.318 6.598 1.00 40.59 177 ASN A CA 1
ATOM 1408 C C . ASN A 1 177 ? -4.924 -56.188 6.659 1.00 40.59 177 ASN A C 1
ATOM 1410 O O . ASN A 1 177 ? -4.786 -57.143 5.901 1.00 40.59 177 ASN A O 1
ATOM 1414 N N . ILE A 1 178 ? -4.017 -55.860 7.578 1.00 45.69 178 ILE A N 1
ATOM 1415 C CA . ILE A 1 178 ? -2.752 -56.578 7.818 1.00 45.69 178 ILE A CA 1
ATOM 1416 C C . ILE A 1 178 ? -3.005 -58.024 8.313 1.00 45.69 178 ILE A C 1
ATOM 1418 O O . ILE A 1 178 ? -2.103 -58.853 8.321 1.00 45.69 178 ILE A O 1
ATOM 1422 N N . ALA A 1 179 ? -4.250 -58.370 8.657 1.00 44.03 179 ALA A N 1
ATOM 1423 C CA . ALA A 1 179 ? -4.632 -59.709 9.094 1.00 44.03 179 ALA A CA 1
ATOM 1424 C C . ALA A 1 179 ? -4.721 -60.755 7.960 1.00 44.03 179 ALA A C 1
ATOM 1426 O O . ALA A 1 179 ? -4.556 -61.940 8.233 1.00 44.03 179 ALA A O 1
ATOM 1427 N N . GLU A 1 180 ? -4.928 -60.365 6.694 1.00 44.41 180 GLU A N 1
ATOM 1428 C CA . GLU A 1 180 ? -5.063 -61.345 5.595 1.00 44.41 180 GLU A CA 1
ATOM 1429 C C . GLU A 1 180 ? -3.728 -61.724 4.931 1.00 44.41 180 GLU A C 1
ATOM 1431 O O . GLU A 1 180 ? -3.637 -62.778 4.307 1.00 44.41 180 GLU A O 1
ATOM 1436 N N . SER A 1 181 ? -2.653 -60.944 5.109 1.00 41.81 181 S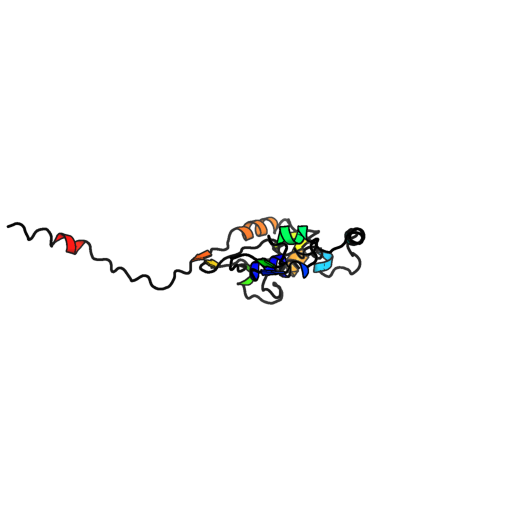ER A N 1
ATOM 1437 C CA . SER A 1 181 ? -1.333 -61.296 4.552 1.00 41.81 181 SER A CA 1
ATOM 1438 C C . SER A 1 181 ? -0.563 -62.332 5.378 1.00 41.81 181 SER A C 1
ATOM 1440 O O . SER A 1 181 ? 0.440 -62.855 4.904 1.00 41.81 181 SER A O 1
ATOM 1442 N N . LEU A 1 182 ? -1.011 -62.643 6.600 1.00 40.72 182 LEU A N 1
ATOM 1443 C CA . LEU A 1 182 ? -0.368 -63.633 7.475 1.00 40.72 182 LEU A CA 1
ATOM 1444 C C . LEU A 1 182 ? -0.960 -65.046 7.344 1.00 40.72 182 LEU A C 1
ATOM 1446 O O . LEU A 1 182 ? -0.294 -66.008 7.711 1.00 40.72 182 LEU A O 1
ATOM 1450 N N . LEU A 1 183 ? -2.156 -65.196 6.760 1.00 43.19 183 LEU A N 1
ATOM 1451 C CA . LEU A 1 183 ? -2.791 -66.505 6.536 1.00 43.19 183 LEU A CA 1
ATOM 1452 C C . LEU A 1 183 ? -2.420 -67.157 5.190 1.00 43.19 183 LEU A C 1
ATOM 1454 O O . LEU A 1 183 ? -2.671 -68.342 5.000 1.00 43.19 183 LEU A O 1
ATOM 1458 N N . LEU A 1 184 ? -1.779 -66.418 4.279 1.00 46.09 184 LEU A N 1
ATOM 1459 C CA . LEU A 1 184 ? -1.280 -66.933 2.992 1.00 46.09 184 LEU A CA 1
ATOM 1460 C C . LEU A 1 184 ? 0.202 -67.355 3.018 1.00 46.09 184 LEU A C 1
ATOM 1462 O O . LEU A 1 184 ? 0.704 -67.854 2.018 1.00 46.09 184 LEU A O 1
ATOM 1466 N N . SER A 1 185 ? 0.902 -67.179 4.146 1.00 43.16 185 SER A N 1
ATOM 1467 C CA . SER A 1 185 ? 2.329 -67.524 4.286 1.00 43.16 185 SER A CA 1
ATOM 1468 C C . SER A 1 185 ? 2.571 -68.911 4.911 1.00 43.16 185 SER A C 1
ATOM 1470 O O . SER A 1 185 ? 3.664 -69.456 4.810 1.00 43.16 185 SER A O 1
ATOM 1472 N N . THR A 1 186 ? 1.562 -69.531 5.536 1.00 45.69 186 THR A N 1
ATOM 1473 C CA . THR A 1 186 ? 1.740 -70.794 6.284 1.00 45.69 186 THR A CA 1
ATOM 1474 C C . THR A 1 186 ? 1.151 -72.037 5.611 1.00 45.69 186 THR A C 1
ATOM 1476 O O . THR A 1 186 ? 1.235 -73.125 6.174 1.00 45.69 186 THR A O 1
ATOM 1479 N N . SER A 1 187 ? 0.601 -71.927 4.398 1.00 46.38 187 SER A N 1
ATOM 1480 C CA . SER A 1 187 ? -0.019 -73.054 3.677 1.00 46.38 187 SER A CA 1
ATOM 1481 C C . SER A 1 187 ? 0.787 -73.596 2.490 1.00 46.38 187 SER A C 1
ATOM 1483 O O . SER A 1 187 ? 0.293 -74.470 1.785 1.00 46.38 187 SER A O 1
ATOM 1485 N N . SER A 1 188 ? 2.033 -73.153 2.284 1.00 46.72 188 SER A N 1
ATOM 1486 C CA . SER A 1 188 ? 2.867 -73.624 1.166 1.00 46.72 188 SER A CA 1
ATOM 1487 C C . SER A 1 188 ? 4.275 -74.051 1.591 1.00 46.72 188 SER A C 1
ATOM 1489 O O . SER A 1 188 ? 5.257 -73.634 0.991 1.00 46.72 188 SER A O 1
ATOM 1491 N N . LEU A 1 189 ? 4.370 -74.891 2.624 1.00 46.34 189 LEU A N 1
ATOM 1492 C CA . LEU A 1 189 ? 5.525 -75.763 2.872 1.00 46.34 189 LEU A CA 1
ATOM 1493 C C . LEU A 1 189 ? 5.007 -77.126 3.364 1.00 46.34 189 LEU A C 1
ATOM 1495 O O . LEU A 1 189 ? 4.921 -77.387 4.564 1.00 46.34 189 LEU A O 1
ATOM 1499 N N . LYS A 1 190 ? 4.608 -77.967 2.412 1.00 39.94 190 LYS A N 1
ATOM 1500 C CA . LYS A 1 190 ? 4.581 -79.429 2.512 1.00 39.94 190 LYS A CA 1
ATOM 1501 C C . LYS A 1 190 ? 5.085 -79.991 1.195 1.00 39.94 190 LYS A C 1
ATOM 1503 O O . LYS A 1 190 ? 4.711 -79.406 0.155 1.00 39.94 190 LYS A O 1
#

Secondary structure (DSSP, 8-state):
-GGGSHHHHHHHHSEEEGGGS-TTSTT--TT--HHHHTT--S----GGGGSGGGS--SPPHHHHHHHHS-TT--EEE-S--EEESGGG----TTSB-TTS-BS-SEEETTEEE-----EEETTEEES--PPPPPHHHHHHH-SSS-TTTHHHHHHHTT---EEE---S---------TTSSSSSSSSS--

pLDDT: mean 71.94, std 18.53, range [34.19, 94.19]

Sequence (190 aa):
MTPQSAIYKFMCSSELNVLLYDRRELSGQRNCHPAQVFGLKEEMRSSFSFIDGSFTNSWTDEEVEVATGNSAHPLAMHPLKLKSSYATIKSSARRRDLNCEPFATSYHSKFIGTVDYLWYSDGVVPTRVLDTLPFDSLRKTGGLPCKVIATVVTLFWLMSPFSWKLPGSFPRIRKKNIAESLLLSTSSLK